Protein AF-A0A1A8EEG5-F1 (afdb_monomer_lite)

pLDDT: mean 91.5, std 10.97, range [30.38, 98.69]

Organism: Nothobranchius kadleci (NCBI:txid1051664)

Foldseek 3Di:
DDPDPPPPPPAALQRVLQVVQQVVCVVQDPQKGKWWAFPPDRDIDSFDPVCVVVCHDPPTGTDIDIDGRAQFDDDPPDGHTPGGDDAAFPLVLCVVVQLVVQSVLCVQQVVVVVSNDAFAKEAQREHPLQLVPPDPVLSVVCVVCSPPNSNLLRQQRMARHADFLSNQDAQDWGQGSHPRFTWGWHADSRRWIDTQNFTFPHTFNHHPRYGYTYTHHRDDGDDDFQLRVLVPDPQNVVVNVVCVVVVNSVVSRDDDDDDDPRDGPVD

Secondary structure (DSSP, 8-state):
------------HHHHHHHHHHHHTTTS-TTEEEEEEETTS--EE---HHHHHHTEETTEEEEEEEEEPTTEE--TT-SS--EEPPP--HHHHHHHTT-HHHHHHHHHTT-HHHHHSSS-EEEEEEPHHHHHSS-HHHHHHHHHTIIIIIHHHHHHTEESS---TTT--TTEEEE-SSTT-EEEEEE-TTS-EEETTEEEEEEEEEETTEEEEEESS--------HHHHHHH-GGGHHHHHHHHHTT-HHHHHSSS--------TT-

Radius of gyration: 20.85 Å; chains: 1; bounding box: 70×46×60 Å

Sequence (267 aa):
FVLSALDYADSSAYDKIVSHSRIRARKEGPNVCALQQVMGTKKKYFSTCRNWYHGSICGKKATVLYECCPGYMKLDGMLGCPAVAPIDHVYGSLGLVSATSTQNYADISKLKSEIEGPGSFTFFAPSNDAWDKLDSEVRAALVSNVNIELFNAMHYHMVNKRLLTKDLKNGLKVTSMYNDLGLHINHYSNGVVTVNCARIIYGNQVATNGVVHVIDRVITSVGNTIKDVIEVNEDLSTLSDMALSAELLDKLGQQGHFTLFAPTNDA

InterPro domains:
  IPR000782 FAS1 domain [PF02469] (100-220)
  IPR000782 FAS1 domain [PF02469] (235-267)
  IPR000782 FAS1 domain [PS50213] (89-219)
  IPR000782 FAS1 domain [PS50213] (223-267)
  IPR000782 FAS1 domain [SM00554] (122-222)
  IPR011489 EMI domain [PS51041] (29-83)
  IPR036378 FAS1 domain superfamily [G3DSA:2.30.180.10] (96-220)
  IPR036378 FAS1 domain superfamily [G3DSA:2.30.180.10] (221-267)
  IPR036378 FAS1 domain superfamily [SSF82153] (59-219)
  IPR036378 FAS1 domain superfamily [SSF82153] (225-267)
  IPR050904 Cell adhesion and biosynthesis-related protein [PTHR10900] (34-267)

Structure (mmCIF, N/CA/C/O backbone):
data_AF-A0A1A8EEG5-F1
#
_entry.id   AF-A0A1A8EEG5-F1
#
loop_
_atom_site.group_PDB
_atom_site.id
_atom_site.type_symbol
_atom_site.label_atom_id
_atom_site.label_alt_id
_atom_site.label_comp_id
_atom_site.label_asym_id
_atom_site.label_entity_id
_atom_site.label_seq_id
_atom_site.pdbx_PDB_ins_code
_atom_site.Cartn_x
_atom_site.Cartn_y
_atom_site.Cartn_z
_atom_site.occupancy
_atom_site.B_iso_or_equiv
_atom_site.auth_seq_id
_atom_site.auth_comp_id
_atom_site.auth_asym_id
_atom_site.auth_atom_id
_atom_site.pdbx_PDB_model_num
ATOM 1 N N . PHE A 1 1 ? 48.306 4.183 4.548 1.00 35.66 1 PHE A N 1
ATOM 2 C CA . PHE A 1 1 ? 47.143 3.456 4.007 1.00 35.66 1 PHE A CA 1
ATOM 3 C C . PHE A 1 1 ? 45.991 3.616 4.980 1.00 35.66 1 PHE A C 1
ATOM 5 O O . PHE A 1 1 ? 45.980 2.975 6.020 1.00 35.66 1 PHE A O 1
ATOM 12 N N . VAL A 1 2 ? 45.094 4.560 4.696 1.00 30.38 2 VAL A N 1
ATOM 13 C CA . VAL A 1 2 ? 43.874 4.775 5.479 1.00 30.38 2 VAL A CA 1
ATOM 14 C C . VAL A 1 2 ? 42.879 3.716 5.019 1.00 30.38 2 VAL A C 1
ATOM 16 O O . VAL A 1 2 ? 42.432 3.744 3.876 1.00 30.38 2 VAL A O 1
ATOM 19 N N . LEU A 1 3 ? 42.611 2.735 5.879 1.00 35.19 3 LEU A N 1
ATOM 20 C CA . LEU A 1 3 ? 41.516 1.788 5.701 1.00 35.19 3 LEU A CA 1
ATOM 21 C C . LEU A 1 3 ? 40.215 2.581 5.812 1.00 35.19 3 LEU A C 1
ATOM 23 O O . LEU A 1 3 ? 39.836 3.033 6.889 1.00 35.19 3 LEU A O 1
ATOM 27 N N . SER A 1 4 ? 39.571 2.784 4.669 1.00 37.50 4 SER A N 1
ATOM 28 C CA . SER A 1 4 ? 38.207 3.278 4.560 1.00 37.50 4 SER A CA 1
ATOM 29 C C . SER A 1 4 ? 37.289 2.386 5.393 1.00 37.50 4 SER A C 1
ATOM 31 O O . SER A 1 4 ? 37.060 1.225 5.043 1.00 37.50 4 SER A O 1
ATOM 33 N N . ALA A 1 5 ? 36.769 2.931 6.491 1.00 38.28 5 ALA A N 1
ATOM 34 C CA . ALA A 1 5 ? 35.561 2.425 7.111 1.00 38.28 5 ALA A CA 1
ATOM 35 C C . ALA A 1 5 ? 34.460 2.504 6.046 1.00 38.28 5 ALA A C 1
ATOM 37 O O . ALA A 1 5 ? 33.999 3.584 5.690 1.00 38.28 5 ALA A O 1
ATOM 38 N N . LEU A 1 6 ? 34.111 1.359 5.462 1.00 39.62 6 LEU A N 1
ATOM 39 C CA . LEU A 1 6 ? 32.842 1.216 4.770 1.00 39.62 6 LEU A CA 1
ATOM 40 C C . LEU A 1 6 ? 31.774 1.464 5.832 1.00 39.62 6 LEU A C 1
ATOM 42 O O . LEU A 1 6 ? 31.573 0.617 6.704 1.00 39.62 6 LEU A O 1
ATOM 46 N N . ASP A 1 7 ? 31.143 2.635 5.778 1.00 34.56 7 ASP A N 1
ATOM 47 C CA . ASP A 1 7 ? 29.880 2.890 6.453 1.00 34.56 7 ASP A CA 1
ATOM 48 C C . ASP A 1 7 ? 28.949 1.721 6.120 1.00 34.56 7 ASP A C 1
ATOM 50 O O . ASP A 1 7 ? 28.455 1.583 4.997 1.00 34.56 7 ASP A O 1
ATOM 54 N N . TYR A 1 8 ? 28.737 0.830 7.088 1.00 41.25 8 TYR A N 1
ATOM 55 C CA . TYR A 1 8 ? 27.633 -0.111 7.029 1.00 41.25 8 TYR A CA 1
ATOM 56 C C . TYR A 1 8 ? 26.368 0.739 7.117 1.00 41.25 8 TYR A C 1
ATOM 58 O O . TYR A 1 8 ? 25.893 1.054 8.206 1.00 41.25 8 TYR A O 1
ATOM 66 N N . ALA A 1 9 ? 25.840 1.155 5.966 1.00 53.44 9 ALA A N 1
ATOM 67 C CA . ALA A 1 9 ? 24.505 1.719 5.893 1.00 53.44 9 ALA A CA 1
ATOM 68 C C . ALA A 1 9 ? 23.552 0.733 6.590 1.00 53.44 9 ALA A C 1
ATOM 70 O O . ALA A 1 9 ? 23.480 -0.437 6.201 1.00 53.44 9 ALA A O 1
ATOM 71 N N . ASP A 1 10 ? 22.886 1.182 7.659 1.00 60.50 10 ASP A N 1
ATOM 72 C CA . ASP A 1 10 ? 21.970 0.361 8.457 1.00 60.50 10 ASP A CA 1
ATOM 73 C C . ASP A 1 10 ? 20.889 -0.231 7.536 1.00 60.50 10 ASP A C 1
ATOM 75 O O . ASP A 1 10 ? 20.007 0.475 7.039 1.00 60.50 10 ASP A O 1
ATOM 79 N N . SER A 1 11 ? 21.013 -1.528 7.236 1.00 76.81 11 SER A N 1
ATOM 80 C CA . SER A 1 11 ? 20.135 -2.238 6.305 1.00 76.81 11 SER A CA 1
ATOM 81 C C . SER A 1 11 ? 18.950 -2.833 7.053 1.00 76.81 11 SER A C 1
ATOM 83 O O . SER A 1 11 ? 19.101 -3.531 8.063 1.00 76.81 11 SER A O 1
ATOM 85 N N . SER A 1 12 ? 17.747 -2.582 6.541 1.00 87.00 12 SER A N 1
ATOM 86 C CA . SER A 1 12 ? 16.518 -3.071 7.155 1.00 87.00 12 SER A CA 1
ATOM 87 C C . SER A 1 12 ? 16.348 -4.583 6.994 1.00 87.00 12 SER A C 1
ATOM 89 O O . SER A 1 12 ? 17.020 -5.221 6.177 1.00 87.00 12 SER A O 1
ATOM 91 N N . ALA A 1 13 ? 15.431 -5.188 7.761 1.00 88.31 13 ALA A N 1
ATOM 92 C CA . ALA A 1 13 ? 15.114 -6.606 7.582 1.00 88.31 13 ALA A CA 1
ATOM 93 C C . ALA A 1 13 ? 14.596 -6.879 6.158 1.00 88.31 13 ALA A C 1
ATOM 95 O O . ALA A 1 13 ? 14.982 -7.877 5.552 1.00 88.31 13 ALA A O 1
ATOM 96 N N . TYR A 1 14 ? 13.812 -5.956 5.594 1.00 88.50 14 TYR A N 1
ATOM 97 C CA . TYR A 1 14 ? 13.411 -5.984 4.188 1.00 88.50 14 TYR A CA 1
ATOM 98 C C . TYR A 1 14 ? 14.622 -6.013 3.235 1.00 88.50 14 TYR A C 1
ATOM 100 O O . TYR A 1 14 ? 14.725 -6.917 2.405 1.00 88.50 14 TYR A O 1
ATOM 108 N N . ASP A 1 15 ? 15.584 -5.096 3.395 1.00 88.75 15 ASP A N 1
ATOM 109 C CA . ASP A 1 15 ? 16.741 -4.981 2.488 1.00 88.75 15 ASP A CA 1
ATOM 110 C C . ASP A 1 15 ? 17.612 -6.244 2.505 1.00 88.75 15 ASP A C 1
ATOM 112 O O . ASP A 1 15 ? 18.066 -6.724 1.463 1.00 88.75 15 ASP A O 1
ATOM 116 N N . LYS A 1 16 ? 17.789 -6.844 3.689 1.00 90.06 16 LYS A N 1
ATOM 117 C CA . LYS A 1 16 ? 18.515 -8.112 3.851 1.00 90.06 16 LYS A CA 1
ATOM 118 C C . LYS A 1 16 ? 17.843 -9.249 3.082 1.00 90.06 16 LYS A C 1
ATOM 120 O O . LYS A 1 16 ? 18.523 -10.049 2.437 1.00 90.06 16 LYS A O 1
ATOM 125 N N . ILE A 1 17 ? 16.513 -9.320 3.105 1.00 90.56 17 ILE A N 1
ATOM 126 C CA . ILE A 1 17 ? 15.776 -10.377 2.404 1.00 90.56 17 ILE A CA 1
ATOM 127 C C . ILE A 1 17 ? 15.787 -10.161 0.893 1.00 90.56 17 ILE A C 1
ATOM 129 O O . ILE A 1 17 ? 15.972 -11.134 0.159 1.00 90.56 17 ILE A O 1
ATOM 133 N N . VAL A 1 18 ? 15.656 -8.923 0.415 1.00 90.06 18 VAL A N 1
ATOM 134 C CA . VAL A 1 18 ? 15.790 -8.617 -1.020 1.00 90.06 18 VAL A CA 1
ATOM 135 C C . VAL A 1 18 ? 17.203 -8.955 -1.511 1.00 90.06 18 VAL A C 1
ATOM 137 O O . VAL A 1 18 ? 17.356 -9.590 -2.554 1.00 90.06 18 VAL A O 1
ATOM 140 N N . SER A 1 19 ? 18.240 -8.646 -0.727 1.00 90.19 19 SER A N 1
ATOM 141 C CA . SER A 1 19 ? 19.622 -9.042 -1.036 1.00 90.19 19 SER A CA 1
ATOM 142 C C . SER A 1 19 ? 19.774 -10.566 -1.157 1.00 90.19 19 SER A C 1
ATOM 144 O O . SER A 1 19 ? 20.294 -11.076 -2.152 1.00 90.19 19 SER A O 1
ATOM 146 N N . HIS A 1 20 ? 19.228 -11.330 -0.206 1.00 91.25 20 HIS A N 1
ATOM 147 C CA . HIS A 1 20 ? 19.232 -12.795 -0.280 1.00 91.25 20 HIS A CA 1
ATOM 148 C C . HIS A 1 20 ? 18.425 -13.334 -1.471 1.00 91.25 20 HIS A C 1
ATOM 150 O O . HIS A 1 20 ? 18.829 -14.312 -2.101 1.00 91.25 20 HIS A O 1
ATOM 156 N N . SER A 1 21 ? 17.297 -12.702 -1.800 1.00 92.00 21 SER A N 1
ATOM 157 C CA . SER A 1 21 ? 16.481 -13.029 -2.972 1.00 92.00 21 SER A CA 1
ATOM 158 C C . SER A 1 21 ? 17.275 -12.867 -4.275 1.00 92.00 21 SER A C 1
ATOM 160 O O . SER A 1 21 ? 17.249 -13.764 -5.121 1.00 92.00 21 SER A O 1
ATOM 162 N N . ARG A 1 22 ? 18.069 -11.797 -4.398 1.00 92.31 22 ARG A N 1
ATOM 163 C CA . ARG A 1 22 ? 18.974 -11.575 -5.534 1.00 92.31 22 ARG A CA 1
ATOM 164 C C . ARG A 1 22 ? 20.061 -12.645 -5.643 1.00 92.31 22 ARG A C 1
ATOM 166 O O . ARG A 1 22 ? 20.333 -13.143 -6.732 1.00 92.31 22 ARG A O 1
ATOM 173 N N . ILE A 1 23 ? 20.651 -13.062 -4.519 1.00 92.00 23 ILE A N 1
ATOM 174 C CA . ILE A 1 23 ? 21.654 -14.145 -4.501 1.00 92.00 23 ILE A CA 1
ATOM 175 C C . ILE A 1 23 ? 21.059 -15.455 -5.040 1.00 92.00 23 ILE A C 1
ATOM 177 O O . ILE A 1 23 ? 21.719 -16.169 -5.798 1.00 92.00 23 ILE A O 1
ATOM 181 N N . ARG A 1 24 ? 19.804 -15.769 -4.692 1.00 92.81 24 ARG A N 1
ATOM 182 C CA . ARG A 1 24 ? 19.112 -16.981 -5.171 1.00 92.81 24 ARG A CA 1
ATOM 183 C C . ARG A 1 24 ? 18.829 -16.945 -6.671 1.00 92.81 24 ARG A C 1
ATOM 185 O O . ARG A 1 24 ? 18.911 -17.983 -7.320 1.00 92.81 24 ARG A O 1
ATOM 192 N N . ALA A 1 25 ? 18.536 -15.768 -7.213 1.00 94.19 25 ALA A N 1
ATOM 193 C CA . ALA A 1 25 ? 18.257 -15.563 -8.631 1.00 94.19 25 ALA A CA 1
ATOM 194 C C . ALA A 1 25 ? 19.506 -15.277 -9.484 1.00 94.19 25 ALA A C 1
ATOM 196 O O . ALA A 1 25 ? 19.376 -15.013 -10.673 1.00 94.19 25 ALA A O 1
ATOM 197 N N . ARG A 1 26 ? 20.725 -15.382 -8.931 1.00 92.88 26 ARG A N 1
ATOM 198 C CA . ARG A 1 26 ? 21.977 -15.041 -9.641 1.00 92.88 26 ARG A CA 1
ATOM 199 C C . ARG A 1 26 ? 22.168 -15.729 -11.000 1.00 92.88 26 ARG A C 1
ATOM 201 O O . ARG A 1 26 ? 22.910 -15.220 -11.830 1.00 92.88 26 ARG A O 1
ATOM 208 N N . LYS A 1 27 ? 21.552 -16.900 -11.200 1.00 93.88 27 LYS A N 1
ATOM 209 C CA . LYS A 1 27 ? 21.626 -17.670 -12.453 1.00 93.88 27 LYS A CA 1
ATOM 210 C C . LYS A 1 27 ? 20.694 -17.133 -13.544 1.00 93.88 27 LYS A C 1
ATOM 212 O O . LYS A 1 27 ? 20.975 -17.345 -14.713 1.00 93.88 27 LYS A O 1
ATOM 217 N N . GLU A 1 28 ? 19.639 -16.419 -13.161 1.00 94.81 28 GLU A N 1
ATOM 218 C CA . GLU A 1 28 ? 18.635 -15.859 -14.076 1.00 94.81 28 GLU A CA 1
ATOM 219 C C . GLU A 1 28 ? 19.086 -14.532 -14.708 1.00 94.81 28 GLU A C 1
ATOM 221 O O . GLU A 1 28 ? 18.435 -14.012 -15.612 1.00 94.81 28 GLU A O 1
ATOM 226 N N . GLY A 1 29 ? 20.202 -13.971 -14.230 1.00 93.50 29 GLY A N 1
ATOM 227 C CA . GLY A 1 29 ? 20.822 -12.764 -14.765 1.00 93.50 29 GLY A CA 1
ATOM 228 C C . GLY A 1 29 ? 21.048 -11.663 -13.720 1.00 93.50 29 GLY A C 1
ATOM 229 O O . GLY A 1 29 ? 20.753 -11.831 -12.531 1.00 93.50 29 GLY A O 1
ATOM 230 N N . PRO A 1 30 ? 21.608 -10.516 -14.142 1.00 93.94 30 PRO A N 1
ATOM 231 C CA . PRO A 1 30 ? 21.860 -9.382 -13.261 1.00 93.94 30 PRO A CA 1
ATOM 232 C C . PRO A 1 30 ? 20.553 -8.790 -12.720 1.00 93.94 30 PRO A C 1
ATOM 234 O O . PRO A 1 30 ? 19.562 -8.694 -13.436 1.00 93.94 30 PRO A O 1
ATOM 237 N N . ASN A 1 31 ? 20.574 -8.373 -11.451 1.00 93.81 31 ASN A N 1
ATOM 238 C CA . ASN A 1 31 ? 19.472 -7.697 -10.748 1.00 93.81 31 ASN A CA 1
ATOM 239 C C . ASN A 1 31 ? 18.100 -8.403 -10.819 1.00 93.81 31 ASN A C 1
ATOM 241 O O . ASN A 1 31 ? 17.059 -7.757 -10.694 1.00 93.81 31 ASN A O 1
ATOM 245 N N . VAL A 1 32 ? 18.089 -9.725 -10.990 1.00 95.06 32 VAL A N 1
ATOM 246 C CA . VAL A 1 32 ? 16.885 -10.548 -10.843 1.00 95.06 32 VAL A CA 1
ATOM 247 C C . VAL A 1 32 ? 16.726 -10.928 -9.376 1.00 95.06 32 VAL A C 1
ATOM 249 O O . VAL A 1 32 ? 17.710 -11.191 -8.685 1.00 95.06 32 VAL A O 1
ATOM 252 N N . CYS A 1 33 ? 15.488 -10.959 -8.903 1.00 94.19 33 CYS A N 1
ATOM 253 C CA . CYS A 1 33 ? 15.102 -11.378 -7.571 1.00 94.19 33 CYS A CA 1
ATOM 254 C C . CYS A 1 33 ? 14.201 -12.612 -7.652 1.00 94.19 33 CYS A C 1
ATOM 256 O O . CYS A 1 33 ? 13.337 -12.732 -8.519 1.00 94.19 33 CYS A O 1
ATOM 258 N N . ALA A 1 34 ? 14.406 -13.531 -6.715 1.00 93.81 34 ALA A N 1
ATOM 259 C CA . ALA A 1 34 ? 13.588 -14.716 -6.547 1.00 93.81 34 ALA A CA 1
ATOM 260 C C . ALA A 1 34 ? 12.449 -14.463 -5.547 1.00 93.81 34 ALA A C 1
ATOM 262 O O . ALA A 1 34 ? 12.695 -14.169 -4.370 1.00 93.81 34 ALA A O 1
ATOM 263 N N . LEU A 1 35 ? 11.208 -14.625 -5.993 1.00 92.12 35 LEU A N 1
ATOM 264 C CA . LEU A 1 35 ? 10.006 -14.513 -5.173 1.00 92.12 35 LEU A CA 1
ATOM 265 C C . LEU A 1 35 ? 9.343 -15.881 -5.023 1.00 92.12 35 LEU A C 1
ATOM 267 O O . LEU A 1 35 ? 9.437 -16.729 -5.903 1.00 92.12 35 LEU A O 1
ATOM 271 N N . GLN A 1 36 ? 8.647 -16.097 -3.911 1.00 92.06 36 GLN A N 1
ATOM 272 C CA . GLN A 1 36 ? 7.761 -17.246 -3.742 1.00 92.06 36 GLN A CA 1
ATOM 273 C C . GLN A 1 36 ? 6.306 -16.804 -3.886 1.00 92.06 36 GLN A C 1
ATOM 275 O O . GLN A 1 36 ? 5.857 -15.910 -3.166 1.00 92.06 36 GLN A O 1
ATOM 280 N N . GLN A 1 37 ? 5.570 -17.441 -4.795 1.00 93.00 37 GLN A N 1
ATOM 281 C CA . GLN A 1 37 ? 4.129 -17.272 -4.951 1.00 93.00 37 GLN A CA 1
ATOM 282 C C . GLN A 1 37 ? 3.399 -18.450 -4.313 1.00 93.00 37 GLN A C 1
ATOM 284 O O . GLN A 1 37 ? 3.694 -19.607 -4.599 1.00 93.00 37 GLN A O 1
ATOM 289 N N . VAL A 1 38 ? 2.422 -18.168 -3.453 1.00 92.94 38 VAL A N 1
ATOM 290 C CA . VAL A 1 38 ? 1.624 -19.226 -2.818 1.00 92.94 38 VAL A CA 1
ATOM 291 C C . VAL A 1 38 ? 0.631 -19.798 -3.824 1.00 92.94 38 VAL A C 1
ATOM 293 O O . VAL A 1 38 ? -0.178 -19.050 -4.380 1.00 92.94 38 VAL A O 1
ATOM 296 N N . MET A 1 39 ? 0.664 -21.118 -4.026 1.00 92.31 39 MET A N 1
ATOM 297 C CA . MET A 1 39 ? -0.198 -21.816 -4.982 1.00 92.31 39 MET A CA 1
ATOM 298 C C . MET A 1 39 ? -1.680 -21.538 -4.718 1.00 92.31 39 MET A C 1
ATOM 300 O O . MET A 1 39 ? -2.141 -21.557 -3.574 1.00 92.31 39 MET A O 1
ATOM 304 N N . GLY A 1 40 ? -2.423 -21.275 -5.795 1.00 89.56 40 GLY A N 1
ATOM 305 C CA . GLY A 1 40 ? -3.836 -20.893 -5.732 1.00 89.56 40 GLY A CA 1
ATOM 306 C C . GLY A 1 40 ? -4.079 -19.439 -5.315 1.00 89.56 40 GLY A C 1
ATOM 307 O O . GLY A 1 40 ? -5.218 -19.060 -5.071 1.00 89.56 40 GLY A O 1
ATOM 308 N N . THR A 1 41 ? -3.035 -18.610 -5.211 1.00 89.69 41 THR A N 1
ATOM 309 C CA . THR A 1 41 ? -3.167 -17.184 -4.879 1.00 89.69 41 THR A CA 1
ATOM 310 C C . THR A 1 41 ? -2.244 -16.326 -5.742 1.00 89.69 41 THR A C 1
ATOM 312 O O . THR A 1 41 ? -1.248 -16.811 -6.272 1.00 89.69 41 THR A O 1
ATOM 315 N N . LYS A 1 42 ? -2.511 -15.019 -5.815 1.00 87.69 42 LYS A N 1
ATOM 316 C CA . LYS A 1 42 ? -1.589 -14.024 -6.397 1.00 87.69 42 LYS A CA 1
ATOM 317 C C . LYS A 1 42 ? -0.539 -13.504 -5.396 1.00 87.69 42 LYS A C 1
ATOM 319 O O . LYS A 1 42 ? 0.222 -12.596 -5.714 1.00 87.69 42 LYS A O 1
ATOM 324 N N . LYS A 1 43 ? -0.500 -14.030 -4.162 1.00 88.50 43 LYS A N 1
ATOM 325 C CA . LYS A 1 43 ? 0.365 -13.499 -3.097 1.00 88.50 43 LYS A CA 1
ATOM 326 C C . LYS A 1 43 ? 1.817 -13.914 -3.330 1.00 88.50 43 LYS A C 1
ATOM 328 O O . LYS A 1 43 ? 2.141 -15.100 -3.261 1.00 88.50 43 LYS A O 1
ATOM 333 N N . LYS A 1 44 ? 2.673 -12.917 -3.563 1.00 89.38 44 LYS A N 1
ATOM 334 C CA . LYS A 1 44 ? 4.123 -13.056 -3.744 1.00 89.38 44 LYS A CA 1
ATOM 335 C C . LYS A 1 44 ? 4.878 -12.555 -2.514 1.00 89.38 44 LYS A C 1
ATOM 337 O O . LYS A 1 44 ? 4.446 -11.595 -1.864 1.00 89.38 44 LYS A O 1
ATOM 342 N N . TYR A 1 45 ? 6.004 -13.199 -2.221 1.00 88.69 45 TYR A N 1
ATOM 343 C CA . TYR A 1 45 ? 6.848 -12.896 -1.070 1.00 88.69 45 TYR A CA 1
ATOM 344 C C . TYR A 1 45 ? 8.331 -12.960 -1.428 1.00 88.69 45 TYR A C 1
ATOM 346 O O . TYR A 1 45 ? 8.803 -13.956 -1.980 1.00 88.69 45 TYR A O 1
ATOM 354 N N . PHE A 1 46 ? 9.084 -11.950 -0.997 1.00 86.12 46 PHE A N 1
ATOM 355 C CA . PHE A 1 46 ? 10.506 -12.117 -0.729 1.00 86.12 46 PHE A CA 1
ATOM 356 C C . PHE A 1 46 ? 10.632 -12.955 0.547 1.00 86.12 46 PHE A C 1
ATOM 358 O O . PHE A 1 46 ? 10.280 -12.500 1.634 1.00 86.12 46 PHE A O 1
ATOM 365 N N . SER A 1 47 ? 11.035 -14.218 0.424 1.00 79.38 47 SER A N 1
ATOM 366 C CA . SER A 1 47 ? 10.997 -15.150 1.552 1.00 79.38 47 SER A CA 1
ATOM 367 C C . SER A 1 47 ? 12.335 -15.276 2.280 1.00 79.38 47 SER A C 1
ATOM 369 O O . SER A 1 47 ? 13.420 -15.221 1.691 1.00 79.38 47 SER A O 1
ATOM 371 N N . THR A 1 48 ? 12.270 -15.514 3.590 1.00 80.50 48 THR A N 1
ATOM 372 C CA . THR A 1 48 ? 13.442 -15.862 4.408 1.00 80.50 48 THR A CA 1
ATOM 373 C C . THR A 1 48 ? 14.069 -17.183 3.946 1.00 80.50 48 THR A C 1
ATOM 375 O O . THR A 1 48 ? 13.431 -17.983 3.262 1.00 80.50 48 THR A O 1
ATOM 378 N N . CYS A 1 49 ? 15.325 -17.452 4.325 1.00 76.44 49 CYS A N 1
ATOM 379 C CA . CYS A 1 49 ? 15.990 -18.714 3.965 1.00 76.44 49 CYS A CA 1
ATOM 380 C C . CYS A 1 49 ? 15.231 -19.939 4.486 1.00 76.44 49 CYS A C 1
ATOM 382 O O . CYS A 1 49 ? 15.090 -20.910 3.753 1.00 76.44 49 CYS A O 1
ATOM 384 N N . ARG A 1 50 ? 14.680 -19.871 5.705 1.00 78.94 50 ARG A N 1
ATOM 385 C CA . ARG A 1 50 ? 13.864 -20.953 6.273 1.00 78.94 50 ARG A CA 1
ATOM 386 C C . ARG A 1 50 ? 12.667 -21.270 5.367 1.00 78.94 50 ARG A C 1
ATOM 388 O O . ARG A 1 50 ? 12.534 -22.402 4.918 1.00 78.94 50 ARG A O 1
ATOM 395 N N . ASN A 1 51 ? 11.843 -20.271 5.047 1.00 77.88 51 ASN A N 1
ATOM 396 C CA . ASN A 1 51 ? 10.636 -20.475 4.234 1.00 77.88 51 ASN A CA 1
ATOM 397 C C . ASN A 1 51 ? 10.961 -20.919 2.801 1.00 77.88 51 ASN A C 1
ATOM 399 O O . ASN A 1 51 ? 10.241 -21.732 2.224 1.00 77.88 51 ASN A O 1
ATOM 403 N N . TRP A 1 52 ? 12.073 -20.428 2.249 1.00 81.25 52 TRP A N 1
ATOM 404 C CA . TRP A 1 52 ? 12.541 -20.821 0.926 1.00 81.25 52 TRP A CA 1
ATOM 405 C C . TRP A 1 52 ? 12.753 -22.335 0.813 1.00 81.25 52 TRP A C 1
ATOM 407 O O . TRP A 1 52 ? 12.183 -22.964 -0.075 1.00 81.25 52 TRP A O 1
ATOM 417 N N . TYR A 1 53 ? 13.509 -22.931 1.741 1.00 82.75 53 TYR A N 1
ATOM 418 C CA . TYR A 1 53 ? 13.816 -24.365 1.706 1.00 82.75 53 TYR A CA 1
ATOM 419 C C . TYR A 1 53 ? 12.631 -25.258 2.085 1.00 82.75 53 TYR A C 1
ATOM 421 O O . TYR A 1 53 ? 12.559 -26.391 1.622 1.00 82.75 53 TYR A O 1
ATOM 429 N N . HIS A 1 54 ? 11.672 -24.752 2.865 1.00 84.75 54 HIS A N 1
ATOM 430 C CA . HIS A 1 54 ? 10.428 -25.479 3.133 1.00 84.75 54 HIS A CA 1
ATOM 431 C C . HIS A 1 54 ? 9.516 -25.604 1.904 1.00 84.75 54 HIS A C 1
ATOM 433 O O . HIS A 1 54 ? 8.598 -26.424 1.919 1.00 84.75 54 HIS A O 1
ATOM 439 N N . GLY A 1 55 ? 9.702 -24.776 0.867 1.00 86.31 55 GLY A N 1
ATOM 440 C CA . GLY A 1 55 ? 8.885 -24.818 -0.354 1.00 86.31 55 GLY A CA 1
ATOM 441 C C . GLY A 1 55 ? 7.391 -24.545 -0.128 1.00 86.31 55 GLY A C 1
ATOM 442 O O . GLY A 1 55 ? 6.561 -24.835 -0.991 1.00 86.31 55 GLY A O 1
ATOM 443 N N . SER A 1 56 ? 7.027 -24.014 1.040 1.00 88.56 56 SER A N 1
ATOM 444 C CA . SER A 1 56 ? 5.650 -23.736 1.432 1.00 88.56 56 SER A CA 1
ATOM 445 C C . SER A 1 56 ? 5.560 -22.473 2.285 1.00 88.56 56 SER A C 1
ATOM 447 O O . SER A 1 56 ? 6.491 -22.108 3.002 1.00 88.56 56 SER A O 1
ATOM 449 N N . ILE A 1 57 ? 4.422 -21.790 2.188 1.00 86.69 57 ILE A N 1
ATOM 450 C CA . ILE A 1 57 ? 4.080 -20.605 2.975 1.00 86.69 57 ILE A CA 1
ATOM 451 C C . ILE A 1 57 ? 2.690 -20.857 3.555 1.00 86.69 57 ILE A C 1
ATOM 453 O O . ILE A 1 57 ? 1.753 -21.159 2.814 1.00 86.69 57 ILE A O 1
ATOM 457 N N . CYS A 1 58 ? 2.565 -20.764 4.882 1.00 86.31 58 CYS A N 1
ATOM 458 C CA . CYS A 1 58 ? 1.316 -21.042 5.604 1.00 86.31 58 CYS A CA 1
ATOM 459 C C . CYS A 1 58 ? 0.716 -22.423 5.258 1.00 86.31 58 CYS A C 1
ATOM 461 O O . CYS A 1 58 ? -0.478 -22.540 5.002 1.00 86.31 58 CYS A O 1
ATOM 463 N N . GLY A 1 59 ? 1.559 -23.461 5.168 1.00 86.88 59 GLY A N 1
ATOM 464 C CA . GLY A 1 59 ? 1.137 -24.836 4.859 1.00 86.88 59 GLY A CA 1
ATOM 465 C C . GLY A 1 59 ? 0.752 -25.096 3.396 1.00 86.88 59 GLY A C 1
ATOM 466 O O . GLY A 1 59 ? 0.537 -26.245 3.019 1.00 86.88 59 GLY A O 1
ATOM 467 N N . LYS A 1 60 ? 0.709 -24.067 2.540 1.00 91.69 60 LYS A N 1
ATOM 468 C CA . LYS A 1 60 ? 0.452 -24.213 1.100 1.00 91.69 60 LYS A CA 1
ATOM 469 C C . LYS A 1 60 ? 1.760 -24.228 0.320 1.00 91.69 60 LYS A C 1
ATOM 471 O O . LYS A 1 60 ? 2.663 -23.443 0.611 1.00 91.69 60 LYS A O 1
ATOM 476 N N . LYS A 1 61 ? 1.861 -25.097 -0.692 1.00 93.31 61 LYS A N 1
ATOM 477 C CA . LYS A 1 61 ? 3.016 -25.130 -1.606 1.00 93.31 61 LYS A CA 1
ATOM 478 C C . LYS A 1 61 ? 3.225 -23.756 -2.244 1.00 93.31 61 LYS A C 1
ATOM 480 O O . LYS A 1 61 ? 2.255 -23.077 -2.580 1.00 93.31 61 LYS A O 1
ATOM 485 N N . ALA A 1 62 ? 4.480 -23.362 -2.418 1.00 93.50 62 ALA A N 1
ATOM 486 C CA . ALA A 1 62 ? 4.843 -22.116 -3.075 1.00 93.50 62 ALA A CA 1
ATOM 487 C C . ALA A 1 62 ? 5.732 -22.389 -4.291 1.00 93.50 62 ALA A C 1
ATOM 489 O O . ALA A 1 62 ? 6.674 -23.176 -4.213 1.00 93.50 62 ALA A O 1
ATOM 490 N N . THR A 1 63 ? 5.435 -21.734 -5.408 1.00 93.75 63 THR A N 1
ATOM 491 C CA . THR A 1 63 ? 6.261 -21.762 -6.617 1.00 93.75 63 THR A CA 1
ATOM 492 C C . THR A 1 63 ? 7.258 -20.619 -6.598 1.00 93.75 63 THR A C 1
ATOM 494 O O . THR A 1 63 ? 7.001 -19.555 -6.034 1.00 93.75 63 THR A O 1
ATOM 497 N N . VAL A 1 64 ? 8.420 -20.845 -7.202 1.00 93.00 64 VAL A N 1
ATOM 498 C CA . VAL A 1 64 ? 9.434 -19.807 -7.372 1.00 93.00 64 VAL A CA 1
ATOM 499 C C . VAL A 1 64 ? 9.133 -19.018 -8.641 1.00 93.00 64 VAL A C 1
ATOM 501 O O . VAL A 1 64 ? 8.904 -19.602 -9.696 1.00 93.00 64 VAL A O 1
ATOM 504 N N . LEU A 1 65 ? 9.162 -17.695 -8.525 1.00 93.44 65 LEU A N 1
ATOM 505 C CA . LEU A 1 65 ? 9.104 -16.744 -9.624 1.00 93.44 65 LEU A CA 1
ATOM 506 C C . LEU A 1 65 ? 10.380 -15.908 -9.660 1.00 93.44 65 LEU A C 1
ATOM 508 O O . LEU A 1 65 ? 10.989 -15.643 -8.621 1.00 93.44 65 LEU A O 1
ATOM 512 N N . TYR A 1 66 ? 10.730 -15.439 -10.852 1.00 93.62 66 TYR A N 1
ATOM 513 C CA . TYR A 1 66 ? 11.876 -14.571 -11.076 1.00 93.62 66 TYR A CA 1
ATOM 514 C C . TYR A 1 66 ? 11.425 -13.278 -11.738 1.00 93.62 66 TYR A C 1
ATOM 516 O O . TYR A 1 66 ? 10.879 -13.278 -12.842 1.00 93.62 66 TYR A O 1
ATOM 524 N N . GLU A 1 67 ? 11.649 -12.170 -11.045 1.00 92.75 67 GLU A N 1
ATOM 525 C CA . GLU A 1 67 ? 11.261 -10.831 -11.483 1.00 92.75 67 GLU A CA 1
ATOM 526 C C . GLU A 1 67 ? 12.426 -9.871 -11.250 1.00 92.75 67 GLU A C 1
ATOM 528 O O . GLU A 1 67 ? 13.378 -10.198 -10.538 1.00 92.75 67 GLU A O 1
ATOM 533 N N . CYS A 1 68 ? 12.387 -8.687 -11.856 1.00 92.25 68 CYS A N 1
ATOM 534 C CA . CYS A 1 68 ? 13.399 -7.682 -11.558 1.00 92.25 68 CYS A CA 1
ATOM 535 C C . CYS A 1 68 ? 13.332 -7.282 -10.087 1.00 92.25 68 CYS A C 1
ATOM 537 O O . CYS A 1 68 ? 12.251 -7.104 -9.523 1.00 92.25 68 CYS A O 1
ATOM 539 N N . CYS A 1 69 ? 14.498 -7.153 -9.459 1.00 91.19 69 CYS A N 1
ATOM 540 C CA . CYS A 1 69 ? 14.573 -6.565 -8.133 1.00 91.19 69 CYS A CA 1
ATOM 541 C C . CYS A 1 69 ? 14.050 -5.118 -8.167 1.00 91.19 69 CYS A C 1
ATOM 543 O O . CYS A 1 69 ? 14.170 -4.459 -9.205 1.00 91.19 69 CYS A O 1
ATOM 545 N N . PRO A 1 70 ? 13.531 -4.595 -7.040 1.00 88.00 70 PRO A N 1
ATOM 546 C CA . PRO A 1 70 ? 13.073 -3.216 -6.975 1.00 88.00 70 PRO A CA 1
ATOM 547 C C . PRO A 1 70 ? 14.125 -2.219 -7.480 1.00 88.00 70 PRO A C 1
ATOM 549 O O . PRO A 1 70 ? 15.285 -2.282 -7.068 1.00 88.00 70 PRO A O 1
ATOM 552 N N . GLY A 1 71 ? 13.719 -1.330 -8.389 1.00 86.06 71 GLY A N 1
ATOM 553 C CA . GLY A 1 71 ? 14.582 -0.326 -9.021 1.00 86.06 71 GLY A CA 1
ATOM 554 C C . GLY A 1 71 ? 15.304 -0.779 -10.297 1.00 86.06 71 GLY A C 1
ATOM 555 O O . GLY A 1 71 ? 16.091 -0.006 -10.837 1.00 86.06 71 GLY A O 1
ATOM 556 N N . TYR A 1 72 ? 15.047 -1.987 -10.805 1.00 90.81 72 TYR A N 1
ATOM 557 C CA . TYR A 1 72 ? 15.639 -2.495 -12.049 1.00 90.81 72 TYR A CA 1
ATOM 558 C C . TYR A 1 72 ? 14.573 -2.916 -13.060 1.00 90.81 72 TYR A C 1
ATOM 560 O O . TYR A 1 72 ? 13.454 -3.268 -12.692 1.00 90.81 72 TYR A O 1
ATOM 568 N N . MET A 1 73 ? 14.937 -2.921 -14.340 1.00 90.06 73 MET A N 1
ATOM 569 C CA . MET A 1 73 ? 14.053 -3.299 -15.440 1.00 90.06 73 MET A CA 1
ATOM 570 C C . MET A 1 73 ? 14.755 -4.194 -16.465 1.00 90.06 73 MET A C 1
ATOM 572 O O . MET A 1 73 ? 15.986 -4.243 -16.554 1.00 90.06 73 MET A O 1
ATOM 576 N N . LYS A 1 74 ? 13.947 -4.918 -17.242 1.00 92.62 74 LYS A N 1
ATOM 577 C CA . LYS A 1 74 ? 14.421 -5.716 -18.377 1.00 92.62 74 LYS A CA 1
ATOM 578 C C . LYS A 1 74 ? 14.736 -4.805 -19.564 1.00 92.62 74 LYS A C 1
ATOM 580 O O . LYS A 1 74 ? 14.106 -3.763 -19.724 1.00 92.62 74 LYS A O 1
ATOM 585 N N . LEU A 1 75 ? 15.683 -5.233 -20.392 1.00 92.81 75 LEU A N 1
ATOM 586 C CA . LEU A 1 75 ? 15.919 -4.679 -21.723 1.00 92.81 75 LEU A CA 1
ATOM 587 C C . LEU A 1 75 ? 15.694 -5.784 -22.751 1.00 92.81 75 LEU A C 1
ATOM 589 O O . LEU A 1 75 ? 16.083 -6.932 -22.515 1.00 92.81 75 LEU A O 1
ATOM 593 N N . ASP A 1 76 ? 15.078 -5.435 -23.876 1.00 91.88 76 ASP A N 1
ATOM 594 C CA . ASP A 1 76 ? 14.772 -6.398 -24.929 1.00 91.88 76 ASP A CA 1
ATOM 595 C C . ASP A 1 76 ? 16.048 -7.070 -25.449 1.00 91.88 76 ASP A C 1
ATOM 597 O O . ASP A 1 76 ? 17.072 -6.431 -25.692 1.00 91.88 76 ASP A O 1
ATOM 601 N N . GLY A 1 77 ? 15.995 -8.397 -25.576 1.00 92.12 77 GLY A N 1
ATOM 602 C CA . GLY A 1 77 ? 17.129 -9.214 -26.012 1.00 92.12 77 GLY A CA 1
ATOM 603 C C . GLY A 1 77 ? 18.239 -9.417 -24.971 1.00 92.12 77 GLY A C 1
ATOM 604 O O . GLY A 1 77 ? 19.208 -10.110 -25.273 1.00 92.12 77 GLY A O 1
ATOM 605 N N . MET A 1 78 ? 18.120 -8.873 -23.753 1.00 94.19 78 MET A N 1
ATOM 606 C CA . MET A 1 78 ? 19.111 -9.057 -22.686 1.00 94.19 78 MET A CA 1
ATOM 607 C C . MET A 1 78 ? 18.627 -10.004 -21.582 1.00 94.19 78 MET A C 1
ATOM 609 O O . MET A 1 78 ? 17.451 -10.041 -21.224 1.00 94.19 78 MET A O 1
ATOM 613 N N . LEU A 1 79 ? 19.564 -10.761 -21.002 1.00 94.00 79 LEU A N 1
ATOM 614 C CA . LEU A 1 79 ? 19.290 -11.656 -19.877 1.00 94.00 79 LEU A CA 1
ATOM 615 C C . LEU A 1 79 ? 19.134 -10.866 -18.566 1.00 94.00 79 LEU A C 1
ATOM 617 O O . LEU A 1 79 ? 19.934 -9.980 -18.261 1.00 94.00 79 LEU A O 1
ATOM 621 N N . GLY A 1 80 ? 18.147 -11.245 -17.752 1.00 93.69 80 GLY A N 1
ATOM 622 C CA . GLY A 1 80 ? 17.887 -10.645 -16.444 1.00 93.69 80 GLY A CA 1
ATOM 623 C C . GLY A 1 80 ? 17.341 -9.217 -16.520 1.00 93.69 80 GLY A C 1
ATOM 624 O O . GLY A 1 80 ? 16.483 -8.914 -17.346 1.00 93.69 80 GLY A O 1
ATOM 625 N N . CYS A 1 81 ? 17.811 -8.352 -15.619 1.00 95.38 81 CYS A N 1
ATOM 626 C CA . CYS A 1 81 ? 17.374 -6.962 -15.476 1.00 95.38 81 CYS A CA 1
ATOM 627 C C . CYS A 1 81 ? 18.591 -6.021 -15.455 1.00 95.38 81 CYS A C 1
ATOM 629 O O . CYS A 1 81 ? 18.983 -5.516 -14.399 1.00 95.38 81 CYS A O 1
ATOM 631 N N . PRO A 1 82 ? 19.270 -5.834 -16.598 1.00 94.38 82 PRO A N 1
ATOM 632 C CA . PRO A 1 82 ? 20.543 -5.116 -16.649 1.00 94.38 82 PRO A CA 1
ATOM 633 C C . PRO A 1 82 ? 20.397 -3.602 -16.445 1.00 94.38 82 PRO A C 1
ATOM 635 O O . PRO A 1 82 ? 21.363 -2.958 -16.040 1.00 94.38 82 PRO A O 1
ATOM 638 N N . ALA A 1 83 ? 19.215 -3.035 -16.700 1.00 91.88 83 ALA A N 1
ATOM 639 C CA . ALA A 1 83 ? 18.970 -1.603 -16.595 1.00 91.88 83 ALA A CA 1
ATOM 640 C C . ALA A 1 83 ? 18.406 -1.212 -15.227 1.00 91.88 83 ALA A C 1
ATOM 642 O O . ALA A 1 83 ? 17.609 -1.936 -14.628 1.00 91.88 83 ALA A O 1
ATOM 643 N N . VAL A 1 84 ? 18.799 -0.030 -14.758 1.00 89.81 84 VAL A N 1
ATOM 644 C CA . VAL A 1 84 ? 18.137 0.654 -13.643 1.00 89.81 84 VAL A CA 1
ATOM 645 C C . VAL A 1 84 ? 16.834 1.245 -14.176 1.00 89.81 84 VAL A C 1
ATOM 647 O O . VAL A 1 84 ? 16.823 1.818 -15.265 1.00 89.81 84 VAL A O 1
ATOM 650 N N . ALA A 1 85 ? 15.740 1.081 -13.437 1.00 86.38 85 ALA A N 1
ATOM 651 C CA . ALA A 1 85 ? 14.470 1.696 -13.794 1.00 86.38 85 ALA A CA 1
ATOM 652 C C . ALA A 1 85 ? 14.637 3.227 -13.829 1.00 86.38 85 ALA A C 1
ATOM 654 O O . ALA A 1 85 ? 15.301 3.776 -12.942 1.00 86.38 85 ALA A O 1
ATOM 655 N N . PRO A 1 86 ? 14.068 3.927 -14.827 1.00 88.19 86 PRO A N 1
ATOM 656 C CA . PRO A 1 86 ? 14.144 5.379 -14.876 1.00 88.19 86 PRO A CA 1
ATOM 657 C C . PRO A 1 86 ? 13.549 5.970 -13.597 1.00 88.19 86 PRO A C 1
ATOM 659 O O . PRO A 1 86 ? 12.585 5.443 -13.040 1.00 88.19 86 PRO A O 1
ATOM 662 N N . ILE A 1 87 ? 14.148 7.057 -13.120 1.00 89.69 87 ILE A N 1
ATOM 663 C CA . ILE A 1 87 ? 13.578 7.824 -12.018 1.00 89.69 87 ILE A CA 1
ATOM 664 C C . ILE A 1 87 ? 12.611 8.823 -12.637 1.00 89.69 87 ILE A C 1
ATOM 666 O O . ILE A 1 87 ? 12.966 9.531 -13.577 1.00 89.69 87 ILE A O 1
ATOM 670 N N . ASP A 1 88 ? 11.412 8.879 -12.084 1.00 95.44 88 ASP A N 1
ATOM 671 C CA . ASP A 1 88 ? 10.377 9.832 -12.461 1.00 95.44 88 ASP A CA 1
ATOM 672 C C . ASP A 1 88 ? 9.818 10.489 -11.192 1.00 95.44 88 ASP A C 1
ATOM 674 O O . ASP A 1 88 ? 10.170 10.085 -10.082 1.00 95.44 88 ASP A O 1
ATOM 678 N N . HIS A 1 89 ? 8.951 11.486 -11.307 1.00 97.31 89 HIS A N 1
ATOM 679 C CA . HIS A 1 89 ? 8.180 11.974 -10.165 1.00 97.31 89 HIS A CA 1
ATOM 680 C C . HIS A 1 89 ? 7.254 10.877 -9.616 1.00 97.31 89 HIS A C 1
ATOM 682 O O . HIS A 1 89 ? 7.065 9.811 -10.216 1.00 97.31 89 HIS A O 1
ATOM 688 N N . VAL A 1 90 ? 6.678 11.111 -8.436 1.00 98.00 90 VAL A N 1
ATOM 689 C CA . VAL A 1 90 ? 5.849 10.124 -7.735 1.00 98.00 90 VAL A CA 1
ATOM 690 C C . VAL A 1 90 ? 4.696 9.636 -8.617 1.00 98.00 90 VAL A C 1
ATOM 692 O O . VAL A 1 90 ? 4.481 8.428 -8.678 1.00 98.00 90 VAL A O 1
ATOM 695 N N . TYR A 1 91 ? 4.029 10.518 -9.376 1.00 98.06 91 TYR A N 1
ATOM 696 C CA . TYR A 1 91 ? 2.978 10.108 -10.323 1.00 98.06 91 TYR A CA 1
ATOM 697 C C . TYR A 1 91 ? 3.464 9.136 -11.412 1.00 98.06 91 TYR A C 1
ATOM 699 O O . TYR A 1 91 ? 2.836 8.100 -11.624 1.00 98.06 91 TYR A O 1
ATOM 707 N N . GLY A 1 92 ? 4.582 9.425 -12.089 1.00 96.75 92 GLY A N 1
ATOM 708 C CA . GLY A 1 92 ? 5.124 8.555 -13.138 1.00 96.75 92 GLY A CA 1
ATOM 709 C C . GLY A 1 92 ? 5.644 7.233 -12.572 1.00 96.75 92 GLY A C 1
ATOM 710 O O . GLY A 1 92 ? 5.427 6.160 -13.141 1.00 96.75 92 GLY A O 1
ATOM 711 N N . SER A 1 93 ? 6.204 7.284 -11.361 1.00 96.06 93 SER A N 1
ATOM 712 C CA . SER A 1 93 ? 6.659 6.105 -10.624 1.00 96.06 93 SER A CA 1
ATOM 713 C C . SER A 1 93 ? 5.535 5.115 -10.305 1.00 96.06 93 SER A C 1
ATOM 715 O O . SER A 1 93 ? 5.812 3.918 -10.244 1.00 96.06 93 SER A O 1
ATOM 717 N N . LEU A 1 94 ? 4.276 5.561 -10.165 1.00 96.94 94 LEU A N 1
ATOM 718 C CA . LEU A 1 94 ? 3.119 4.661 -10.024 1.00 96.94 94 LEU A CA 1
ATOM 719 C C . LEU A 1 94 ? 2.969 3.737 -11.242 1.00 96.94 94 LEU A C 1
ATOM 721 O O . LEU A 1 94 ? 2.703 2.544 -11.079 1.00 96.94 94 LEU A O 1
ATOM 725 N N . GLY A 1 95 ? 3.189 4.263 -12.450 1.00 94.75 95 GLY A N 1
ATOM 726 C CA . GLY A 1 95 ? 3.172 3.482 -13.688 1.00 94.75 95 GLY A CA 1
ATOM 727 C C . GLY A 1 95 ? 4.326 2.479 -13.755 1.00 94.75 95 GLY A C 1
ATOM 728 O O . GLY A 1 95 ? 4.109 1.311 -14.077 1.00 94.75 95 GLY A O 1
ATOM 729 N N . LEU A 1 96 ? 5.533 2.895 -13.351 1.00 92.56 96 LEU A N 1
ATOM 730 C CA . LEU A 1 96 ? 6.722 2.029 -13.325 1.00 92.56 96 LEU A CA 1
ATOM 731 C C . LEU A 1 96 ? 6.548 0.803 -12.418 1.00 92.56 96 LEU A C 1
ATOM 733 O O . LEU A 1 96 ? 7.043 -0.277 -12.735 1.00 92.56 96 LEU A O 1
ATOM 737 N N . VAL A 1 97 ? 5.811 0.944 -11.312 1.00 92.56 97 VAL A N 1
ATOM 738 C CA . VAL A 1 97 ? 5.514 -0.159 -10.377 1.00 92.56 97 VAL A CA 1
ATOM 739 C C . VAL A 1 97 ? 4.185 -0.861 -10.663 1.00 92.56 97 VAL A C 1
ATOM 741 O O . VAL A 1 97 ? 3.708 -1.640 -9.839 1.00 92.56 97 VAL A O 1
ATOM 744 N N . SER A 1 98 ? 3.576 -0.608 -11.828 1.00 93.75 98 SER A N 1
ATOM 745 C CA . SER A 1 98 ? 2.297 -1.199 -12.249 1.00 93.75 98 SER A CA 1
ATOM 746 C C . SER A 1 98 ? 1.112 -0.913 -11.307 1.00 93.75 98 SER A C 1
ATOM 748 O O . SER A 1 98 ? 0.134 -1.661 -11.290 1.00 93.75 98 SER A O 1
ATOM 750 N N . ALA A 1 99 ? 1.153 0.180 -10.539 1.00 96.44 99 ALA A N 1
ATOM 751 C CA . ALA A 1 99 ? 0.042 0.660 -9.712 1.00 96.44 99 ALA A CA 1
ATOM 752 C C . ALA A 1 99 ? -0.901 1.571 -10.527 1.00 96.44 99 ALA A C 1
ATOM 754 O O . ALA A 1 99 ? -1.221 2.689 -10.123 1.00 96.44 99 ALA A O 1
ATOM 755 N N . THR A 1 100 ? -1.336 1.095 -11.697 1.00 97.62 100 THR A N 1
ATOM 756 C CA . THR A 1 100 ? -2.073 1.891 -12.695 1.00 97.62 100 THR A CA 1
ATOM 757 C C . THR A 1 100 ? -3.429 2.390 -12.198 1.00 97.62 100 THR A C 1
ATOM 759 O O . THR A 1 100 ? -3.815 3.509 -12.515 1.00 97.62 100 THR A O 1
ATOM 762 N N . SER A 1 101 ? -4.140 1.620 -11.369 1.00 97.44 101 SER A N 1
ATOM 763 C CA . SER A 1 101 ? -5.411 2.072 -10.776 1.00 97.44 101 SER A CA 1
ATOM 764 C C . SER A 1 101 ? -5.191 3.279 -9.865 1.00 97.44 101 SER A C 1
ATOM 766 O O . SER A 1 101 ? -5.901 4.272 -9.966 1.00 97.44 101 SER A O 1
ATOM 768 N N . THR A 1 102 ? -4.150 3.229 -9.033 1.00 98.19 102 THR A N 1
ATOM 769 C CA . THR A 1 102 ? -3.745 4.341 -8.160 1.00 98.19 102 THR A CA 1
ATOM 770 C C . THR A 1 102 ? -3.286 5.547 -8.976 1.00 98.19 102 THR A C 1
ATOM 772 O O . THR A 1 102 ? -3.640 6.674 -8.643 1.00 98.19 102 THR A O 1
ATOM 775 N N . GLN A 1 103 ? -2.559 5.324 -10.074 1.00 98.25 103 GLN A N 1
ATOM 776 C CA . GLN A 1 103 ? -2.168 6.387 -11.002 1.00 98.25 103 GLN A CA 1
ATOM 777 C C . GLN A 1 103 ? -3.390 7.087 -11.613 1.00 98.25 103 GLN A C 1
ATOM 779 O O . GLN A 1 103 ? -3.476 8.313 -11.580 1.00 98.25 103 GLN A O 1
ATOM 784 N N . ASN A 1 104 ? -4.372 6.321 -12.091 1.00 97.69 104 ASN A N 1
ATOM 785 C CA . ASN A 1 104 ? -5.615 6.863 -12.641 1.00 97.69 104 ASN A CA 1
ATOM 786 C C . ASN A 1 104 ? -6.425 7.620 -11.578 1.00 97.69 104 ASN A C 1
ATOM 788 O O . ASN A 1 104 ? -6.935 8.704 -11.846 1.00 97.69 104 ASN A O 1
ATOM 792 N N . TYR A 1 105 ? -6.509 7.098 -10.352 1.00 97.50 105 TYR A N 1
ATOM 793 C CA . TYR A 1 105 ? -7.190 7.790 -9.258 1.00 97.50 105 TYR A CA 1
ATOM 794 C C . TYR A 1 105 ? -6.494 9.083 -8.837 1.00 97.50 105 TYR A C 1
ATOM 796 O O . TYR A 1 105 ? -7.172 10.047 -8.487 1.00 97.50 105 TYR A O 1
ATOM 804 N N . ALA A 1 106 ? -5.165 9.150 -8.919 1.00 97.31 106 ALA A N 1
ATOM 805 C CA . ALA A 1 106 ? -4.434 10.393 -8.701 1.00 97.31 106 ALA A CA 1
ATOM 806 C C . ALA A 1 106 ? -4.702 11.428 -9.813 1.00 97.31 106 ALA A C 1
ATOM 808 O O . ALA A 1 106 ? -4.767 12.623 -9.531 1.00 97.31 106 ALA A O 1
ATOM 809 N N . ASP A 1 107 ? -4.898 10.975 -11.055 1.00 95.94 107 ASP A N 1
ATOM 810 C CA . ASP A 1 107 ? -5.229 11.835 -12.200 1.00 95.94 107 ASP A CA 1
ATOM 811 C C . ASP A 1 107 ? -6.624 12.464 -12.044 1.00 95.94 107 ASP A C 1
ATOM 813 O O . ASP A 1 107 ? -6.767 13.686 -12.079 1.00 95.94 107 ASP A O 1
ATOM 817 N N . ILE A 1 108 ? -7.649 11.654 -11.755 1.00 95.31 108 ILE A N 1
ATOM 818 C CA . ILE A 1 108 ? -9.035 12.148 -11.657 1.00 95.31 108 ILE A CA 1
ATOM 819 C C . ILE A 1 108 ? -9.341 12.904 -10.354 1.00 95.31 108 ILE A C 1
ATOM 821 O O . ILE A 1 108 ? -10.314 13.653 -10.304 1.00 95.31 108 ILE A O 1
ATOM 825 N N . SER A 1 109 ? -8.538 12.724 -9.297 1.00 93.62 109 SER A N 1
ATOM 826 C CA . SER A 1 109 ? -8.722 13.413 -8.006 1.00 93.62 109 SER A CA 1
ATOM 827 C C . SER A 1 109 ? -7.976 14.747 -7.900 1.00 93.62 109 SER A C 1
ATOM 829 O O . SER A 1 109 ? -7.991 15.357 -6.839 1.00 93.62 109 SER A O 1
ATOM 831 N N . LYS A 1 110 ? -7.327 15.221 -8.977 1.00 91.94 110 LYS A N 1
ATOM 832 C CA . LYS A 1 110 ? -6.449 16.417 -9.001 1.00 91.94 110 LYS A CA 1
ATOM 833 C C . LYS A 1 110 ? -5.172 16.303 -8.161 1.00 91.94 110 LYS A C 1
ATOM 835 O O . LYS A 1 110 ? -4.422 17.270 -8.064 1.00 91.94 110 LYS A O 1
ATOM 840 N N . LEU A 1 111 ? -4.876 15.127 -7.612 1.00 96.25 111 LEU A N 1
ATOM 841 C CA . LEU A 1 111 ? -3.637 14.880 -6.878 1.00 96.25 111 LEU A CA 1
ATOM 842 C C . LEU A 1 111 ? -2.408 14.943 -7.794 1.00 96.25 111 LEU A C 1
ATOM 844 O O . LEU A 1 111 ? -1.334 15.343 -7.355 1.00 96.25 111 LEU A O 1
ATOM 848 N N . LYS A 1 112 ? -2.556 14.573 -9.073 1.00 96.88 112 LYS A N 1
ATOM 849 C CA . LYS A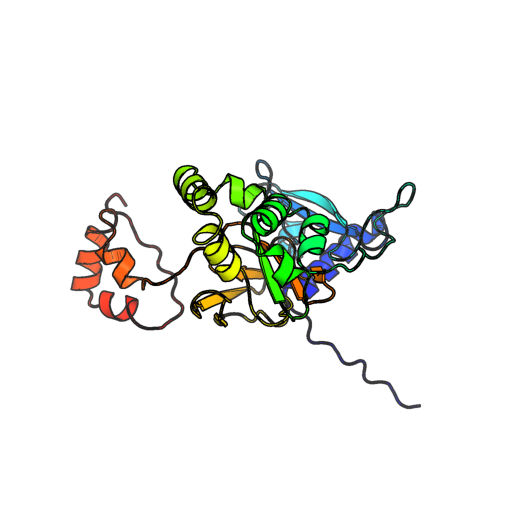 1 112 ? -1.456 14.507 -10.046 1.00 96.88 112 LYS A CA 1
ATOM 850 C C . LYS A 1 112 ? -0.536 15.726 -10.018 1.00 96.88 112 LYS A C 1
ATOM 852 O O . LYS A 1 112 ? 0.663 15.552 -9.838 1.00 96.88 112 LYS A O 1
ATOM 857 N N . SER A 1 113 ? -1.074 16.940 -10.131 1.00 96.19 113 SER A N 1
ATOM 858 C CA . SER A 1 113 ? -0.251 18.156 -10.185 1.00 96.19 113 SER A CA 1
ATOM 859 C C . SER A 1 113 ? 0.604 18.364 -8.933 1.00 96.19 113 SER A C 1
ATOM 861 O O . SER A 1 113 ? 1.698 18.912 -9.022 1.00 96.19 113 SER A O 1
ATOM 863 N N . GLU A 1 114 ? 0.131 17.915 -7.770 1.00 97.06 114 GLU A N 1
ATOM 864 C CA . GLU A 1 114 ? 0.878 17.997 -6.514 1.00 97.06 114 GLU A CA 1
ATOM 865 C C . GLU A 1 114 ? 2.042 17.000 -6.492 1.00 97.06 114 GLU A C 1
ATOM 867 O O . GLU A 1 114 ? 3.177 17.374 -6.205 1.00 97.06 114 GLU A O 1
ATOM 872 N N . ILE A 1 115 ? 1.784 15.744 -6.868 1.00 97.31 115 ILE A N 1
ATOM 873 C CA . ILE A 1 115 ? 2.792 14.671 -6.850 1.00 97.31 115 ILE A CA 1
ATOM 874 C C . ILE A 1 115 ? 3.699 14.634 -8.091 1.00 97.31 115 ILE A C 1
ATOM 876 O O . ILE A 1 115 ? 4.640 13.837 -8.139 1.00 97.31 115 ILE A O 1
ATOM 880 N N . GLU A 1 116 ? 3.448 15.484 -9.085 1.00 97.56 116 GLU A N 1
ATOM 881 C CA . GLU A 1 116 ? 4.400 15.872 -10.140 1.00 97.56 116 GLU A CA 1
ATOM 882 C C . GLU A 1 116 ? 5.251 17.081 -9.721 1.00 97.56 116 GLU A C 1
ATOM 884 O O . GLU A 1 116 ? 6.390 17.231 -10.163 1.00 97.56 116 GLU A O 1
ATOM 889 N N . GLY A 1 117 ? 4.698 17.932 -8.855 1.00 95.69 117 GLY A N 1
ATOM 890 C CA . GLY A 1 117 ? 5.296 19.179 -8.408 1.00 95.69 117 GLY A CA 1
ATOM 891 C C . GLY A 1 117 ? 6.445 19.026 -7.402 1.00 95.69 117 GLY A C 1
ATOM 892 O O . GLY A 1 117 ? 6.870 17.916 -7.049 1.00 95.69 117 GLY A O 1
ATOM 893 N N . PRO A 1 118 ? 6.985 20.164 -6.928 1.00 95.75 118 PRO A N 1
ATOM 894 C CA . PRO A 1 118 ? 8.052 20.176 -5.939 1.00 95.75 118 PRO A CA 1
ATOM 895 C C . PRO A 1 118 ? 7.556 19.636 -4.595 1.00 95.75 118 PRO A C 1
ATOM 897 O O . PRO A 1 118 ? 6.459 19.951 -4.142 1.00 95.75 118 PRO A O 1
ATOM 900 N N . GLY A 1 119 ? 8.399 18.858 -3.926 1.00 95.88 119 GLY A N 1
ATO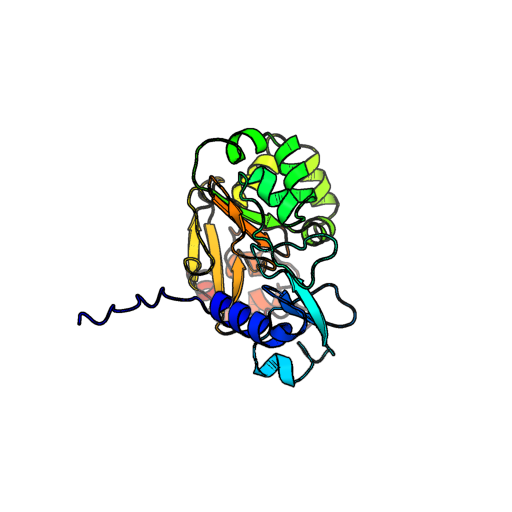M 901 C CA . GLY A 1 119 ? 8.073 18.269 -2.635 1.00 95.88 119 GLY A CA 1
ATOM 902 C C . GLY A 1 119 ? 8.918 17.039 -2.347 1.00 95.88 119 GLY A C 1
ATOM 903 O O . GLY A 1 119 ? 9.802 16.666 -3.119 1.00 95.88 119 GLY A O 1
ATOM 904 N N . SER A 1 120 ? 8.655 16.420 -1.202 1.00 97.50 120 SER A N 1
ATOM 905 C CA . SER A 1 120 ? 9.245 15.142 -0.818 1.00 97.50 120 SER A CA 1
ATOM 906 C C . SER A 1 120 ? 8.140 14.280 -0.240 1.00 97.50 120 SER A C 1
ATOM 908 O O . SER A 1 120 ? 7.691 14.526 0.874 1.00 97.50 120 SER A O 1
ATOM 910 N N . PHE A 1 121 ? 7.683 13.293 -1.003 1.00 98.38 121 PHE A N 1
ATOM 911 C CA . PHE A 1 121 ? 6.522 12.486 -0.641 1.00 98.38 121 PHE A CA 1
ATOM 912 C C . PHE A 1 121 ? 6.899 11.024 -0.393 1.00 98.38 121 PHE A C 1
ATOM 914 O O . PHE A 1 121 ? 7.820 10.480 -1.003 1.00 98.38 121 PHE A O 1
ATOM 921 N N . THR A 1 122 ? 6.149 10.356 0.474 1.00 98.69 122 THR A N 1
ATOM 922 C CA . THR A 1 122 ? 6.054 8.892 0.494 1.00 98.69 122 THR A CA 1
ATOM 923 C C . THR A 1 122 ? 4.640 8.517 0.120 1.00 98.69 122 THR A C 1
ATOM 925 O O . THR A 1 122 ? 3.712 8.938 0.803 1.00 98.69 122 THR A O 1
ATOM 928 N N . PHE A 1 123 ? 4.479 7.711 -0.924 1.00 98.62 123 PHE A N 1
ATOM 929 C CA . PHE A 1 123 ? 3.176 7.214 -1.347 1.00 98.62 123 PHE A CA 1
ATOM 930 C C . PHE A 1 123 ? 3.075 5.712 -1.084 1.00 98.62 123 PHE A C 1
ATOM 932 O O . PHE A 1 123 ? 3.744 4.912 -1.741 1.00 98.62 123 PHE A O 1
ATOM 939 N N . PHE A 1 124 ? 2.216 5.315 -0.147 1.00 98.69 124 PHE A N 1
ATOM 940 C CA . PHE A 1 124 ? 1.789 3.928 0.025 1.00 98.69 124 PHE A CA 1
ATOM 941 C C . PHE A 1 124 ? 0.697 3.579 -0.998 1.00 98.69 124 PHE A C 1
ATOM 943 O O . PHE A 1 124 ? -0.484 3.539 -0.679 1.00 98.69 124 PHE A O 1
ATOM 950 N N . ALA A 1 125 ? 1.088 3.370 -2.252 1.00 98.50 125 ALA A N 1
ATOM 951 C CA . ALA A 1 125 ? 0.184 3.161 -3.377 1.00 98.50 125 ALA A CA 1
ATOM 952 C C . ALA A 1 125 ? -0.512 1.787 -3.319 1.00 98.50 125 ALA A C 1
ATOM 954 O O . ALA A 1 125 ? 0.168 0.761 -3.415 1.00 98.50 125 ALA A O 1
ATOM 955 N N . PRO A 1 126 ? -1.851 1.696 -3.234 1.00 98.50 126 PRO A N 1
ATOM 956 C CA . PRO A 1 126 ? -2.517 0.407 -3.359 1.00 98.50 126 PRO A CA 1
ATOM 957 C C . PRO A 1 126 ? -2.263 -0.218 -4.736 1.00 98.50 126 PRO A C 1
ATOM 959 O O . PRO A 1 126 ? -2.227 0.460 -5.763 1.00 98.50 126 PRO A O 1
ATOM 962 N N . SER A 1 127 ? -2.057 -1.530 -4.770 1.00 97.50 127 SER A N 1
ATOM 963 C CA . SER A 1 127 ? -1.980 -2.282 -6.028 1.00 97.50 127 SER A CA 1
ATOM 964 C C . SER A 1 127 ? -3.336 -2.345 -6.743 1.00 97.50 127 SER A C 1
ATOM 966 O O . SER A 1 127 ? -4.382 -2.123 -6.137 1.00 97.50 127 SER A O 1
ATOM 968 N N . ASN A 1 128 ? -3.347 -2.723 -8.022 1.00 97.06 128 ASN A N 1
ATOM 969 C CA . ASN A 1 128 ? -4.600 -2.963 -8.754 1.00 97.06 128 ASN A CA 1
ATOM 970 C C . ASN A 1 128 ? -5.474 -4.017 -8.048 1.00 97.06 128 ASN A C 1
ATOM 972 O O . ASN A 1 128 ? -6.634 -3.761 -7.745 1.00 97.06 128 ASN A O 1
ATOM 976 N N . ASP A 1 129 ? -4.868 -5.140 -7.643 1.00 95.25 129 ASP A N 1
ATOM 977 C CA . ASP A 1 129 ? -5.547 -6.182 -6.862 1.00 95.25 129 ASP A CA 1
ATOM 978 C C . ASP A 1 129 ? -6.063 -5.670 -5.497 1.00 95.25 129 ASP A C 1
ATOM 980 O O . ASP A 1 129 ? -6.931 -6.305 -4.902 1.00 95.25 129 ASP A O 1
ATOM 984 N N . ALA A 1 130 ? -5.504 -4.587 -4.942 1.00 96.38 130 ALA A N 1
ATOM 985 C CA . ALA A 1 130 ? -5.997 -3.982 -3.704 1.00 96.38 130 ALA A CA 1
ATOM 986 C C . ALA A 1 130 ? -7.295 -3.202 -3.942 1.00 96.38 130 ALA A C 1
ATOM 988 O O . ALA A 1 130 ? -8.232 -3.339 -3.161 1.00 96.38 130 ALA A O 1
ATOM 989 N N . TRP A 1 131 ? -7.358 -2.433 -5.031 1.00 96.81 131 TRP A N 1
ATOM 990 C CA . TRP A 1 131 ? -8.565 -1.717 -5.447 1.00 96.81 131 TRP A CA 1
ATOM 991 C C . TRP A 1 131 ? -9.689 -2.652 -5.889 1.00 96.81 131 TRP A C 1
ATOM 993 O O . TRP A 1 131 ? -10.855 -2.349 -5.662 1.00 96.81 131 TRP A O 1
ATOM 1003 N N . ASP A 1 132 ? -9.355 -3.795 -6.485 1.00 95.06 132 ASP A N 1
ATOM 1004 C CA . ASP A 1 132 ? -10.347 -4.792 -6.902 1.00 95.06 132 ASP A CA 1
ATOM 1005 C C . ASP A 1 132 ? -10.926 -5.594 -5.729 1.00 95.06 132 ASP A C 1
ATOM 1007 O O . ASP A 1 132 ? -12.013 -6.149 -5.841 1.00 95.06 132 ASP A O 1
ATOM 1011 N N . LYS A 1 133 ? -10.213 -5.655 -4.598 1.00 94.69 133 LYS A N 1
ATOM 1012 C CA . LYS A 1 133 ? -10.711 -6.260 -3.351 1.00 94.69 133 LYS A CA 1
ATOM 1013 C C . LYS A 1 133 ? -11.490 -5.289 -2.476 1.00 94.69 133 LYS A C 1
ATOM 1015 O O . LYS A 1 133 ? -12.071 -5.729 -1.486 1.00 94.69 133 LYS A O 1
ATOM 1020 N N . LEU A 1 134 ? -11.413 -3.991 -2.759 1.00 94.81 134 LEU A N 1
ATOM 1021 C CA . LEU A 1 134 ? -12.204 -3.012 -2.036 1.00 94.81 134 LEU A CA 1
ATOM 1022 C C . LEU A 1 134 ? -13.678 -3.275 -2.340 1.00 94.81 134 LEU A C 1
ATOM 1024 O O . LEU A 1 134 ? -14.023 -3.554 -3.489 1.00 94.81 134 LEU A O 1
ATOM 1028 N N . ASP A 1 135 ? -14.519 -3.186 -1.313 1.00 95.56 135 ASP A N 1
ATOM 1029 C CA . ASP A 1 135 ? -15.960 -3.314 -1.477 1.00 95.56 135 ASP A CA 1
ATOM 1030 C C . ASP A 1 135 ? -16.467 -2.385 -2.595 1.00 95.56 135 ASP A C 1
ATOM 1032 O O . ASP A 1 135 ? -16.020 -1.238 -2.721 1.00 95.56 135 ASP A O 1
ATOM 1036 N N . SER A 1 136 ? -17.359 -2.898 -3.445 1.00 93.88 136 SER A N 1
ATOM 1037 C CA . SER A 1 136 ? -17.800 -2.178 -4.639 1.00 93.88 136 SER A CA 1
ATOM 1038 C C . SER A 1 136 ? -18.584 -0.914 -4.309 1.00 93.88 136 SER A C 1
ATOM 1040 O O . SER A 1 136 ? -18.467 0.063 -5.048 1.00 93.88 136 SER A O 1
ATOM 1042 N N . GLU A 1 137 ? -19.344 -0.906 -3.212 1.00 93.94 137 GLU A N 1
ATOM 1043 C CA . GLU A 1 137 ? -20.107 0.263 -2.773 1.00 93.94 137 GLU A CA 1
ATOM 1044 C C . GLU A 1 137 ? -19.157 1.331 -2.235 1.00 93.94 137 GLU A C 1
ATOM 1046 O O . GLU A 1 137 ? -19.233 2.490 -2.643 1.00 93.94 137 GLU A O 1
ATOM 1051 N N . VAL A 1 138 ? -18.178 0.929 -1.417 1.00 93.69 138 VAL A N 1
ATOM 1052 C CA . VAL A 1 138 ? -17.128 1.834 -0.921 1.00 93.69 138 VAL A CA 1
ATOM 1053 C C . VAL A 1 138 ? -16.316 2.415 -2.080 1.00 93.69 138 VAL A C 1
ATOM 1055 O O . VAL A 1 138 ? -16.071 3.621 -2.139 1.00 93.69 138 VAL A O 1
ATOM 1058 N N . ARG A 1 139 ? -15.918 1.580 -3.048 1.00 93.88 139 ARG A N 1
ATOM 1059 C CA . ARG A 1 139 ? -15.188 2.030 -4.240 1.00 93.88 139 ARG A CA 1
ATOM 1060 C C . ARG A 1 139 ? -16.027 3.003 -5.071 1.00 93.88 139 ARG A C 1
ATOM 1062 O O . ARG A 1 139 ? -15.497 4.019 -5.517 1.00 93.88 139 ARG A O 1
ATOM 1069 N N . ALA A 1 140 ? -17.313 2.720 -5.270 1.00 93.25 140 ALA A N 1
ATOM 1070 C CA . ALA A 1 140 ? -18.220 3.604 -5.997 1.00 93.25 140 ALA A CA 1
ATOM 1071 C C . ALA A 1 140 ? -18.413 4.944 -5.275 1.00 93.25 140 ALA A C 1
ATOM 1073 O O . ALA A 1 140 ? -18.365 5.988 -5.923 1.00 93.25 140 ALA A O 1
ATOM 1074 N N . ALA A 1 141 ? -18.546 4.934 -3.946 1.00 92.62 141 ALA A N 1
ATOM 1075 C CA . ALA A 1 141 ? -18.653 6.143 -3.134 1.00 92.62 141 ALA A CA 1
ATOM 1076 C C . ALA A 1 141 ? -17.427 7.054 -3.311 1.00 92.62 141 ALA A C 1
ATOM 1078 O O . ALA A 1 141 ? -17.587 8.241 -3.603 1.00 92.62 141 ALA A O 1
ATOM 1079 N N . LEU A 1 142 ? -16.212 6.493 -3.260 1.00 92.19 142 LEU A N 1
ATOM 1080 C CA . LEU A 1 142 ? -14.974 7.246 -3.498 1.00 92.19 142 LEU A CA 1
ATOM 1081 C C . LEU A 1 142 ? -14.954 7.887 -4.893 1.00 92.19 142 LEU A C 1
ATOM 1083 O O . LEU A 1 142 ? -14.664 9.073 -5.037 1.00 92.19 142 LEU A O 1
ATOM 1087 N N . VAL A 1 143 ? -15.284 7.112 -5.930 1.00 92.19 143 VAL A N 1
ATOM 1088 C CA . VAL A 1 143 ? -15.237 7.578 -7.326 1.00 92.19 143 VAL A CA 1
ATOM 1089 C C . VAL A 1 143 ? -16.386 8.539 -7.658 1.00 92.19 143 VAL A C 1
ATOM 1091 O O . VAL A 1 143 ? -16.244 9.376 -8.543 1.00 92.19 143 VAL A O 1
ATOM 1094 N N . SER A 1 144 ? -17.507 8.484 -6.936 1.00 92.81 144 SER A N 1
ATOM 1095 C CA . SER A 1 144 ? -18.621 9.424 -7.116 1.00 92.81 144 SER A CA 1
ATOM 1096 C C . SER A 1 144 ? -18.277 10.852 -6.679 1.00 92.81 144 SER A C 1
ATOM 1098 O O . SER A 1 144 ? -18.820 11.813 -7.222 1.00 92.81 144 SER A O 1
ATOM 1100 N N . ASN A 1 145 ? -17.331 11.004 -5.746 1.00 91.31 145 ASN A N 1
ATOM 1101 C CA . ASN A 1 145 ? -16.887 12.292 -5.228 1.00 91.31 145 ASN A CA 1
ATOM 1102 C C . ASN A 1 145 ? -15.359 12.418 -5.301 1.00 91.31 145 ASN A C 1
ATOM 1104 O O . ASN A 1 145 ? -14.652 12.481 -4.293 1.00 91.31 145 ASN A O 1
ATOM 1108 N N . VAL A 1 146 ? -14.842 12.468 -6.533 1.00 91.00 146 VAL A N 1
ATOM 1109 C CA . VAL A 1 146 ? -13.393 12.436 -6.792 1.00 91.00 146 VAL A CA 1
ATOM 1110 C C . VAL A 1 146 ? -12.615 13.600 -6.173 1.00 91.00 146 VAL A C 1
ATOM 1112 O O . VAL A 1 146 ? -11.465 13.428 -5.780 1.00 91.00 146 VAL A O 1
ATOM 1115 N N . ASN A 1 147 ? -13.226 14.785 -6.083 1.00 88.75 147 ASN A N 1
ATOM 1116 C CA . ASN A 1 147 ? -12.541 15.999 -5.627 1.00 88.75 147 ASN A CA 1
ATOM 1117 C C . ASN A 1 147 ? -12.376 16.061 -4.104 1.00 88.75 147 ASN A C 1
ATOM 1119 O O . ASN A 1 147 ? -11.570 16.854 -3.629 1.00 88.75 147 ASN A O 1
ATOM 1123 N N . ILE A 1 148 ? -13.167 15.289 -3.355 1.00 91.44 148 ILE A N 1
ATOM 1124 C CA . ILE A 1 148 ? -13.173 15.322 -1.891 1.00 91.44 148 ILE A CA 1
ATOM 1125 C C . ILE A 1 148 ? -12.821 13.935 -1.369 1.00 91.44 148 ILE A C 1
ATOM 1127 O O . ILE A 1 148 ? -11.728 13.745 -0.853 1.00 91.44 148 ILE A O 1
ATOM 1131 N N . GLU A 1 149 ? -13.694 12.946 -1.556 1.00 93.81 149 GLU A N 1
ATOM 1132 C CA . GLU A 1 149 ? -13.534 11.624 -0.942 1.00 93.81 149 GLU A CA 1
ATOM 1133 C C . GLU A 1 149 ? -12.319 10.879 -1.491 1.00 93.81 149 GLU A C 1
ATOM 1135 O O . GLU A 1 149 ? -11.464 10.431 -0.726 1.00 93.81 149 GLU A O 1
ATOM 1140 N N . LEU A 1 150 ? -12.188 10.795 -2.819 1.00 95.44 150 LEU A N 1
ATOM 1141 C CA . LEU A 1 150 ? -11.027 10.139 -3.419 1.00 95.44 150 LEU A CA 1
ATOM 1142 C C . LEU A 1 150 ? -9.737 10.908 -3.123 1.00 95.44 150 LEU A C 1
ATOM 1144 O O . LEU A 1 150 ? -8.738 10.293 -2.765 1.00 95.44 150 LEU A O 1
ATOM 1148 N N . PHE A 1 151 ? -9.751 12.239 -3.230 1.00 96.31 151 PHE A N 1
ATOM 1149 C CA . PHE A 1 151 ? -8.590 13.076 -2.919 1.00 96.31 151 PHE A CA 1
ATOM 1150 C C . PHE A 1 151 ? -8.105 12.877 -1.474 1.00 96.31 151 PHE A C 1
ATOM 1152 O O . PHE A 1 151 ? -6.916 12.634 -1.251 1.00 96.31 151 PHE A O 1
ATOM 1159 N N . ASN A 1 152 ? -9.029 12.895 -0.509 1.00 95.94 152 ASN A N 1
ATOM 1160 C CA . ASN A 1 152 ? -8.762 12.669 0.911 1.00 95.94 152 ASN A CA 1
ATOM 1161 C C . ASN A 1 152 ? -8.254 11.249 1.173 1.00 95.94 152 ASN A C 1
ATOM 1163 O O . ASN A 1 152 ? -7.268 11.058 1.886 1.00 95.94 152 ASN A O 1
ATOM 1167 N N . ALA A 1 153 ? -8.884 10.245 0.556 1.00 96.19 153 ALA A N 1
ATOM 1168 C CA . ALA A 1 153 ? -8.441 8.862 0.656 1.00 96.19 153 ALA A CA 1
ATOM 1169 C C . ALA A 1 153 ? -7.008 8.703 0.128 1.00 96.19 153 ALA A C 1
ATOM 1171 O O . ALA A 1 153 ? -6.186 8.054 0.771 1.00 96.19 153 ALA A O 1
ATOM 1172 N N . MET A 1 154 ? -6.669 9.330 -1.000 1.00 97.50 154 MET A N 1
ATOM 1173 C CA . MET A 1 154 ? -5.319 9.275 -1.564 1.00 97.50 154 MET A CA 1
ATOM 1174 C C . MET A 1 154 ? -4.298 10.016 -0.688 1.00 97.50 154 MET A C 1
ATOM 1176 O O . MET A 1 154 ? -3.223 9.476 -0.434 1.00 97.50 154 MET A O 1
ATOM 1180 N N . HIS A 1 155 ? -4.653 11.177 -0.130 1.00 97.44 155 HIS A N 1
ATOM 1181 C CA . HIS A 1 155 ? -3.828 11.892 0.853 1.00 97.44 155 HIS A CA 1
ATOM 1182 C C . HI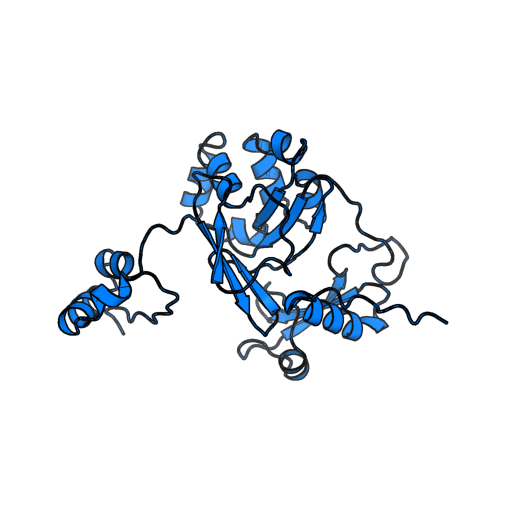S A 1 155 ? -3.573 11.076 2.124 1.00 97.44 155 HIS A C 1
ATOM 1184 O O . HIS A 1 155 ? -2.480 11.127 2.690 1.00 97.44 155 HIS A O 1
ATOM 1190 N N . TYR A 1 156 ? -4.545 10.267 2.554 1.00 98.00 156 TYR A N 1
ATOM 1191 C CA . TYR A 1 156 ? -4.361 9.364 3.687 1.00 98.00 156 TYR A CA 1
ATOM 1192 C C . TYR A 1 156 ? -3.294 8.290 3.412 1.00 98.00 156 TYR A C 1
ATOM 1194 O O . TYR A 1 156 ? -2.598 7.853 4.323 1.00 98.00 156 TYR A O 1
ATOM 1202 N N . HIS A 1 157 ? -3.091 7.910 2.148 1.00 98.50 157 HIS A N 1
ATOM 1203 C CA . HIS A 1 157 ? -2.025 6.992 1.733 1.00 98.50 157 HIS A CA 1
ATOM 1204 C C . HIS A 1 157 ? -0.656 7.676 1.576 1.00 98.50 157 HIS A C 1
ATOM 1206 O O . HIS A 1 157 ? 0.322 7.018 1.202 1.00 98.50 157 HIS A O 1
ATOM 1212 N N . MET A 1 158 ? -0.561 8.981 1.840 1.00 98.50 158 MET A N 1
ATOM 1213 C CA . MET A 1 158 ? 0.634 9.777 1.595 1.00 98.50 158 MET A CA 1
ATOM 1214 C C . MET A 1 158 ? 1.210 10.390 2.866 1.00 98.50 158 MET A C 1
ATOM 1216 O O . MET A 1 158 ? 0.511 10.639 3.843 1.00 98.50 158 MET A O 1
ATOM 1220 N N . VAL A 1 159 ? 2.513 10.656 2.830 1.00 98.50 159 VAL A N 1
ATOM 1221 C CA . VAL A 1 159 ? 3.266 11.351 3.879 1.00 98.50 159 VAL A CA 1
ATOM 1222 C C . VAL A 1 159 ? 4.125 12.433 3.228 1.00 98.50 159 VAL A C 1
ATOM 1224 O O . VAL A 1 159 ? 4.790 12.173 2.225 1.00 98.50 159 VAL A O 1
ATOM 1227 N N . ASN A 1 160 ? 4.191 13.616 3.839 1.00 97.44 160 ASN A N 1
ATOM 1228 C CA . ASN A 1 160 ? 4.950 14.786 3.371 1.00 97.44 160 ASN A CA 1
ATOM 1229 C C . ASN A 1 160 ? 6.468 14.724 3.667 1.00 97.44 160 ASN A C 1
ATOM 1231 O O . ASN A 1 160 ? 7.099 15.719 4.022 1.00 97.44 160 ASN A O 1
ATOM 1235 N N . LYS A 1 161 ? 7.058 13.532 3.570 1.00 97.31 161 LYS A N 1
ATOM 1236 C CA . LYS A 1 161 ? 8.509 13.301 3.608 1.00 97.31 161 LYS A CA 1
ATOM 1237 C C . LYS A 1 161 ? 8.829 11.974 2.944 1.00 97.31 161 LYS A C 1
ATOM 1239 O O . LYS A 1 161 ? 8.010 11.057 2.961 1.00 97.31 161 LYS A O 1
ATOM 1244 N N . ARG A 1 162 ? 10.048 11.824 2.432 1.00 97.75 162 ARG A N 1
ATOM 1245 C CA . ARG A 1 162 ? 10.567 10.549 1.921 1.00 97.75 162 ARG A CA 1
ATOM 1246 C C . ARG A 1 162 ? 10.948 9.596 3.065 1.00 97.75 162 ARG A C 1
ATOM 1248 O O . ARG A 1 162 ? 11.823 9.911 3.865 1.00 97.75 162 ARG A O 1
ATOM 1255 N N . LEU A 1 163 ? 10.337 8.413 3.093 1.00 97.81 163 LEU A N 1
ATOM 1256 C CA . LEU A 1 163 ? 10.579 7.331 4.049 1.00 97.81 163 LEU A CA 1
ATOM 1257 C C . LEU A 1 163 ? 10.841 6.033 3.287 1.00 97.81 163 LEU A C 1
ATOM 1259 O O . LEU A 1 163 ? 9.948 5.499 2.635 1.00 97.81 163 LEU A O 1
ATOM 1263 N N . LEU A 1 164 ? 12.060 5.507 3.364 1.00 96.44 164 LEU A N 1
ATOM 1264 C CA . LEU A 1 164 ? 12.389 4.185 2.828 1.00 96.44 164 LEU A CA 1
ATOM 1265 C C . LEU A 1 164 ? 12.019 3.095 3.845 1.00 96.44 164 LEU A C 1
ATOM 1267 O O . LEU A 1 164 ? 11.819 3.375 5.025 1.00 96.44 164 LEU A O 1
ATOM 1271 N N . THR A 1 165 ? 11.997 1.825 3.437 1.00 94.44 165 THR A N 1
ATOM 1272 C CA . THR A 1 165 ? 11.698 0.689 4.339 1.00 94.44 165 THR A CA 1
ATOM 1273 C C . THR A 1 165 ? 12.604 0.627 5.574 1.00 94.44 165 THR A C 1
ATOM 1275 O O . THR A 1 165 ? 12.183 0.131 6.619 1.00 94.44 165 THR A O 1
ATOM 1278 N N . LYS A 1 166 ? 13.830 1.159 5.495 1.00 93.94 166 LYS A N 1
ATOM 1279 C CA . LYS A 1 166 ? 14.751 1.288 6.638 1.00 93.94 166 LYS A CA 1
ATOM 1280 C C . LYS A 1 166 ? 14.315 2.307 7.688 1.00 93.94 166 LYS A C 1
ATOM 1282 O O . LYS A 1 166 ? 14.665 2.143 8.857 1.00 93.94 166 LYS A O 1
ATOM 1287 N N . ASP A 1 167 ? 13.553 3.315 7.272 1.00 96.25 167 ASP A N 1
ATOM 1288 C CA . ASP A 1 167 ? 13.010 4.374 8.123 1.00 96.25 167 ASP A CA 1
ATOM 1289 C C . ASP A 1 167 ? 11.666 3.936 8.742 1.00 96.25 167 ASP A C 1
ATOM 1291 O O . ASP A 1 167 ? 11.271 4.419 9.801 1.00 96.25 167 ASP A O 1
ATOM 1295 N N . LEU A 1 168 ? 10.993 2.958 8.122 1.00 96.88 168 LEU A N 1
ATOM 1296 C CA . LEU A 1 168 ? 9.756 2.324 8.586 1.00 96.88 168 LEU A CA 1
ATOM 1297 C C . LEU A 1 168 ? 10.034 1.316 9.717 1.00 96.88 168 LEU A C 1
ATOM 1299 O O . LEU A 1 168 ? 9.978 0.100 9.520 1.00 96.88 168 LEU A O 1
ATOM 1303 N N . LYS A 1 169 ? 10.397 1.819 10.902 1.00 95.56 169 LYS A N 1
ATOM 1304 C CA . LYS A 1 169 ? 10.668 0.997 12.095 1.00 95.56 169 LYS A CA 1
ATOM 1305 C C . LYS A 1 169 ? 9.372 0.429 12.699 1.00 95.56 169 LYS A C 1
ATOM 1307 O O . LYS A 1 169 ? 8.289 0.982 12.525 1.00 95.56 169 LYS A O 1
ATOM 1312 N N . ASN A 1 170 ? 9.485 -0.690 13.415 1.00 96.38 170 ASN A N 1
ATOM 1313 C CA . ASN A 1 170 ? 8.339 -1.341 14.051 1.00 96.38 170 ASN A CA 1
ATOM 1314 C C . ASN A 1 170 ? 7.704 -0.460 15.140 1.00 96.38 170 ASN A C 1
ATOM 1316 O O . ASN A 1 170 ? 8.429 0.078 15.972 1.00 96.38 170 ASN A O 1
ATOM 1320 N N . GLY A 1 171 ? 6.372 -0.353 15.153 1.00 94.38 171 GLY A N 1
ATOM 1321 C CA . GLY A 1 171 ? 5.624 0.480 16.102 1.00 94.38 171 GLY A CA 1
ATOM 1322 C C . GLY A 1 171 ? 5.628 1.974 15.762 1.00 94.38 171 GLY A C 1
ATOM 1323 O O . GLY A 1 171 ? 5.073 2.775 16.510 1.00 94.38 171 GLY A O 1
ATOM 1324 N N . LEU A 1 172 ? 6.239 2.378 14.642 1.00 95.88 172 LEU A N 1
ATOM 1325 C CA . LEU A 1 172 ? 6.272 3.777 14.233 1.00 95.88 172 LEU A CA 1
ATOM 1326 C C . LEU A 1 172 ? 4.863 4.252 13.847 1.00 95.88 172 LEU A C 1
ATOM 1328 O O . LEU A 1 172 ? 4.189 3.634 13.024 1.00 95.88 172 LEU A O 1
ATOM 1332 N N . LYS A 1 173 ? 4.445 5.395 14.394 1.00 95.62 173 LYS A N 1
ATOM 1333 C CA . LYS A 1 173 ? 3.269 6.138 13.934 1.00 95.62 173 LYS A CA 1
ATOM 1334 C C . LYS A 1 173 ? 3.733 7.309 13.070 1.00 95.62 173 LYS A C 1
ATOM 1336 O O . LYS A 1 173 ? 4.509 8.143 13.530 1.00 95.62 173 LYS A O 1
ATOM 1341 N N . VAL A 1 174 ? 3.281 7.359 11.820 1.00 96.31 174 VAL A N 1
ATOM 1342 C CA . VAL A 1 174 ? 3.597 8.434 10.869 1.00 96.31 174 VAL A CA 1
ATOM 1343 C C . VAL A 1 174 ? 2.341 9.245 10.589 1.00 96.31 174 VAL A C 1
ATOM 1345 O O . VAL A 1 174 ? 1.273 8.676 10.417 1.00 96.31 174 VAL A O 1
ATOM 1348 N N . THR A 1 175 ? 2.454 10.565 10.536 1.00 97.19 175 THR A N 1
ATOM 1349 C CA . THR A 1 175 ? 1.346 11.450 10.162 1.00 97.19 175 THR A CA 1
ATOM 1350 C C . THR A 1 175 ? 1.117 11.394 8.651 1.00 97.19 175 THR A C 1
ATOM 1352 O O . THR A 1 175 ? 2.063 11.598 7.887 1.00 97.19 175 THR A O 1
ATOM 1355 N N . SER A 1 176 ? -0.107 11.080 8.221 1.00 97.69 176 SER A N 1
ATOM 1356 C CA . SER A 1 176 ? -0.507 11.157 6.810 1.00 97.69 176 SER A CA 1
ATOM 1357 C C . SER A 1 176 ? -0.734 12.604 6.367 1.00 97.69 176 SER A C 1
ATOM 1359 O O . SER A 1 176 ? -0.819 13.508 7.194 1.00 97.69 176 SER A O 1
ATOM 1361 N N . MET A 1 177 ? -0.876 12.832 5.063 1.00 97.12 177 MET A N 1
ATOM 1362 C CA . MET A 1 177 ? -1.208 14.151 4.514 1.00 97.12 177 MET A CA 1
ATOM 1363 C C . MET A 1 177 ? -2.702 14.499 4.616 1.00 97.12 177 MET A C 1
ATOM 1365 O O . MET A 1 177 ? -3.103 15.569 4.169 1.00 97.12 177 MET A O 1
ATOM 1369 N N . TYR A 1 178 ? -3.533 13.630 5.202 1.00 96.25 178 TYR A N 1
ATOM 1370 C CA . TYR A 1 178 ? -4.956 13.888 5.416 1.00 96.25 178 TYR A CA 1
ATOM 1371 C C . TYR A 1 178 ? -5.266 14.068 6.907 1.00 96.25 178 TYR A C 1
ATOM 1373 O O . TYR A 1 178 ? -5.148 13.115 7.678 1.00 96.25 178 TYR A O 1
ATOM 1381 N N . ASN A 1 179 ? -5.685 15.277 7.304 1.00 94.44 179 ASN A N 1
ATOM 1382 C CA . ASN A 1 179 ? -6.133 15.631 8.664 1.00 94.44 179 ASN A CA 1
ATOM 1383 C C . ASN A 1 179 ? -5.208 15.142 9.796 1.00 94.44 179 ASN A C 1
ATOM 1385 O O . ASN A 1 179 ? -5.679 14.743 10.861 1.00 94.44 179 ASN A O 1
ATOM 1389 N N . ASP A 1 180 ? -3.898 15.107 9.541 1.00 92.88 180 ASP A N 1
ATOM 1390 C CA . ASP A 1 180 ? -2.879 14.575 10.449 1.00 92.88 180 ASP A CA 1
ATOM 1391 C C . ASP A 1 180 ? -3.177 13.162 10.992 1.00 92.88 180 ASP A C 1
ATOM 1393 O O . ASP A 1 180 ? -2.681 12.746 12.047 1.00 92.88 180 ASP A O 1
ATOM 1397 N N . LEU A 1 181 ? -3.981 12.382 10.263 1.00 95.31 181 LEU A N 1
ATOM 1398 C CA . LEU A 1 181 ? -4.367 11.047 10.687 1.00 95.31 181 LEU A CA 1
ATOM 1399 C C . LEU A 1 181 ? -3.151 10.120 10.681 1.00 95.31 181 LEU A C 1
ATOM 1401 O O . LEU A 1 181 ? -2.307 10.161 9.783 1.00 95.31 181 LEU A O 1
ATOM 1405 N N . GLY A 1 182 ? -3.073 9.260 11.694 1.00 95.12 182 GLY A N 1
ATOM 1406 C CA . GLY A 1 182 ? -1.941 8.363 11.891 1.00 95.12 182 GLY A CA 1
ATOM 1407 C C . GLY A 1 182 ? -1.937 7.167 10.939 1.00 95.12 182 GLY A C 1
ATOM 1408 O O . GLY A 1 182 ? -2.963 6.526 10.716 1.00 95.12 182 GLY A O 1
ATOM 1409 N N . LEU A 1 183 ? -0.746 6.835 10.455 1.00 97.25 183 LEU A N 1
ATOM 1410 C CA . LEU A 1 183 ? -0.383 5.600 9.775 1.00 97.25 183 LEU A CA 1
ATOM 1411 C C . LEU A 1 183 ? 0.464 4.747 10.714 1.00 97.25 183 LEU A C 1
ATOM 1413 O O . LEU A 1 183 ? 1.516 5.180 11.190 1.00 97.25 183 LEU A O 1
ATOM 1417 N N . HIS A 1 184 ? 0.007 3.530 10.980 1.00 96.44 184 HIS A N 1
ATOM 1418 C CA . HIS A 1 184 ? 0.643 2.597 11.900 1.00 96.44 184 HIS A CA 1
ATOM 1419 C C . HIS A 1 184 ? 1.561 1.645 11.141 1.00 96.44 184 HIS A C 1
ATOM 1421 O O . HIS A 1 184 ? 1.100 0.832 10.337 1.00 96.44 184 HIS A O 1
ATOM 1427 N N . ILE A 1 185 ? 2.859 1.735 11.410 1.00 97.75 185 ILE A N 1
ATOM 1428 C CA . ILE A 1 185 ? 3.896 0.964 10.735 1.00 97.75 185 ILE A CA 1
ATOM 1429 C C . ILE A 1 185 ? 4.348 -0.198 11.619 1.00 97.75 185 ILE A C 1
ATOM 1431 O O . ILE A 1 185 ? 4.750 -0.006 12.767 1.00 97.75 185 ILE A O 1
ATOM 1435 N N . ASN A 1 186 ? 4.362 -1.407 11.057 1.00 97.12 186 ASN A N 1
ATOM 1436 C CA . ASN A 1 186 ? 4.987 -2.575 11.683 1.00 97.12 186 ASN A CA 1
ATOM 1437 C C . ASN A 1 186 ? 6.058 -3.156 10.763 1.00 97.12 186 ASN A C 1
ATOM 1439 O O . ASN A 1 186 ? 5.847 -3.269 9.554 1.00 97.12 186 ASN A O 1
ATOM 1443 N N . HIS A 1 187 ? 7.188 -3.551 11.346 1.00 95.75 187 HIS A N 1
ATOM 1444 C CA . HIS A 1 187 ? 8.324 -4.124 10.629 1.00 95.75 187 HIS A CA 1
ATOM 1445 C C . HIS A 1 187 ? 8.756 -5.401 11.336 1.00 95.75 187 HIS A C 1
ATOM 1447 O O . HIS A 1 187 ? 9.315 -5.379 12.432 1.00 95.75 187 HIS A O 1
ATOM 1453 N N . TYR A 1 188 ? 8.488 -6.527 10.695 1.00 94.00 188 TYR A N 1
ATOM 1454 C CA . TYR A 1 188 ? 8.735 -7.841 11.260 1.00 94.00 188 TYR A CA 1
ATOM 1455 C C . TYR A 1 188 ? 10.147 -8.328 10.918 1.00 94.00 188 TYR A C 1
ATOM 1457 O O . TYR A 1 188 ? 10.721 -7.996 9.881 1.00 94.00 188 TYR A O 1
ATOM 1465 N N . SER A 1 189 ? 10.711 -9.186 11.769 1.00 89.69 189 SER A N 1
ATOM 1466 C CA . SER A 1 189 ? 12.050 -9.768 11.573 1.00 89.69 189 SER A CA 1
ATOM 1467 C C . SER A 1 189 ? 12.168 -10.630 10.310 1.00 89.69 189 SER A C 1
ATOM 1469 O O . SER A 1 189 ? 13.261 -10.828 9.784 1.00 89.69 189 SER A O 1
ATOM 1471 N N . ASN A 1 190 ? 11.037 -11.108 9.785 1.00 86.25 190 ASN A N 1
ATOM 1472 C CA . ASN A 1 190 ? 10.936 -11.798 8.502 1.00 86.25 190 ASN A CA 1
ATOM 1473 C C . ASN A 1 190 ? 10.884 -10.837 7.294 1.00 86.25 190 ASN A C 1
ATOM 1475 O O . ASN A 1 190 ? 10.523 -11.281 6.207 1.00 86.25 190 ASN A O 1
ATOM 1479 N N . GLY A 1 191 ? 11.201 -9.551 7.496 1.00 89.19 191 GLY A N 1
ATOM 1480 C CA . GLY A 1 191 ? 11.274 -8.477 6.499 1.00 89.19 191 GLY A CA 1
ATOM 1481 C C . GLY A 1 191 ? 9.940 -8.030 5.914 1.00 89.19 191 GLY A C 1
ATOM 1482 O O . GLY A 1 191 ? 9.927 -7.195 5.013 1.00 89.19 191 GLY A O 1
ATOM 1483 N N . VAL A 1 192 ? 8.816 -8.546 6.418 1.00 92.88 192 VAL A N 1
ATOM 1484 C CA . VAL A 1 192 ? 7.499 -7.994 6.097 1.00 92.88 192 VAL A CA 1
ATOM 1485 C C . VAL A 1 192 ? 7.375 -6.619 6.748 1.00 92.88 192 VAL A C 1
ATOM 1487 O O . VAL A 1 192 ? 7.597 -6.470 7.949 1.00 92.88 192 VAL A O 1
ATOM 1490 N N . VAL A 1 193 ? 6.978 -5.628 5.954 1.00 96.50 193 VAL A N 1
ATOM 1491 C CA . VAL A 1 193 ? 6.619 -4.287 6.426 1.00 96.50 193 VAL A CA 1
ATOM 1492 C C . VAL A 1 193 ? 5.142 -4.057 6.135 1.00 96.50 193 VAL A C 1
ATOM 1494 O O . VAL A 1 193 ? 4.659 -4.413 5.056 1.00 96.50 193 VAL A O 1
ATOM 1497 N N . THR A 1 194 ? 4.418 -3.481 7.091 1.00 97.88 194 THR A N 1
ATOM 1498 C CA . THR A 1 194 ? 2.995 -3.157 6.941 1.00 97.88 194 THR A CA 1
ATOM 1499 C C . THR A 1 194 ? 2.699 -1.722 7.349 1.00 97.88 194 THR A C 1
ATOM 1501 O O . THR A 1 194 ? 3.325 -1.217 8.278 1.00 97.88 194 THR A O 1
ATOM 1504 N N . VAL A 1 195 ? 1.720 -1.113 6.684 1.00 97.94 195 VAL A N 1
ATOM 1505 C CA . VAL A 1 195 ? 1.085 0.160 7.037 1.00 97.94 195 VAL A CA 1
ATOM 1506 C C . VAL A 1 195 ? -0.405 -0.096 7.250 1.00 97.94 195 VAL A C 1
ATOM 1508 O O . VAL A 1 195 ? -1.063 -0.640 6.370 1.00 97.94 195 VAL A O 1
ATOM 1511 N N . ASN A 1 196 ? -0.935 0.192 8.440 1.00 97.00 196 ASN A N 1
ATOM 1512 C CA . ASN A 1 196 ? -2.305 -0.171 8.846 1.00 97.00 196 ASN A CA 1
ATOM 1513 C C . ASN A 1 196 ? -2.655 -1.631 8.485 1.00 97.00 196 ASN A C 1
ATOM 1515 O O . ASN A 1 196 ? -3.709 -1.926 7.917 1.00 97.00 196 ASN A O 1
ATOM 1519 N N . CYS A 1 197 ? -1.723 -2.550 8.755 1.00 96.31 197 CYS A N 1
ATOM 1520 C CA . CYS A 1 197 ? -1.786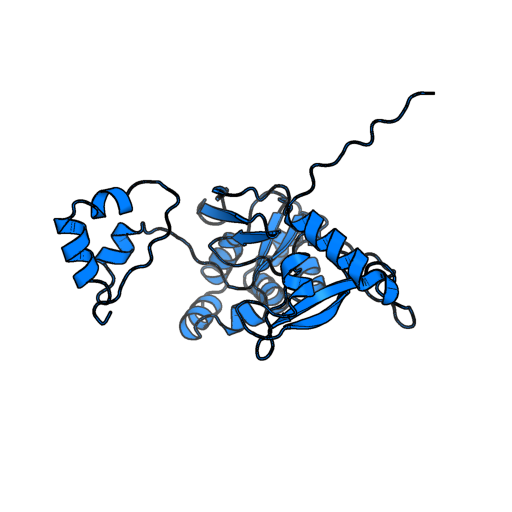 -3.973 8.394 1.00 96.31 197 CYS A CA 1
ATOM 1521 C C . CYS A 1 197 ? -1.848 -4.298 6.884 1.00 96.31 197 CYS A C 1
ATOM 1523 O O . CYS A 1 197 ? -1.854 -5.476 6.532 1.00 96.31 197 CYS A O 1
ATOM 1525 N N . ALA A 1 198 ? -1.843 -3.310 5.984 1.00 97.81 198 ALA A N 1
ATOM 1526 C CA . ALA A 1 198 ? -1.609 -3.523 4.559 1.00 97.81 198 ALA A CA 1
ATOM 1527 C C . ALA A 1 198 ? -0.113 -3.743 4.326 1.00 97.81 198 ALA A C 1
ATOM 1529 O O . ALA A 1 198 ? 0.725 -2.953 4.764 1.00 97.81 198 ALA A O 1
ATOM 1530 N N . ARG A 1 199 ? 0.250 -4.836 3.667 1.00 97.06 199 ARG A N 1
ATOM 1531 C CA . ARG A 1 199 ? 1.649 -5.217 3.476 1.00 97.06 199 ARG A CA 1
ATOM 1532 C C . ARG A 1 199 ? 2.232 -4.514 2.262 1.00 97.06 199 ARG A C 1
ATOM 1534 O O . ARG A 1 199 ? 1.620 -4.512 1.197 1.00 97.06 199 ARG A O 1
ATOM 1541 N N . ILE A 1 200 ? 3.461 -4.022 2.401 1.00 96.56 200 ILE A N 1
ATOM 1542 C CA . ILE A 1 200 ? 4.259 -3.536 1.274 1.00 96.56 200 ILE A CA 1
ATOM 1543 C C . ILE A 1 200 ? 4.688 -4.743 0.428 1.00 96.56 200 ILE A C 1
ATOM 1545 O O . ILE A 1 200 ? 5.434 -5.608 0.892 1.00 96.56 200 ILE A O 1
ATOM 1549 N N . ILE A 1 201 ? 4.186 -4.822 -0.804 1.00 93.44 201 ILE A N 1
ATOM 1550 C CA . ILE A 1 201 ? 4.516 -5.878 -1.775 1.00 93.44 201 ILE A CA 1
ATOM 1551 C C . ILE A 1 201 ? 5.688 -5.501 -2.675 1.00 93.44 201 ILE A C 1
ATOM 1553 O O . ILE A 1 201 ? 6.424 -6.382 -3.113 1.00 93.44 201 ILE A O 1
ATOM 1557 N N . TYR A 1 202 ? 5.877 -4.204 -2.908 1.00 91.62 202 TYR A N 1
ATOM 1558 C CA . TYR A 1 202 ? 7.013 -3.648 -3.627 1.00 91.62 202 TYR A CA 1
ATOM 1559 C C . TYR A 1 202 ? 7.431 -2.362 -2.918 1.00 91.62 202 TYR A C 1
ATOM 1561 O O . TYR A 1 202 ? 6.694 -1.380 -2.930 1.00 91.62 202 TYR A O 1
ATOM 1569 N N . GLY A 1 203 ? 8.576 -2.380 -2.243 1.00 92.94 203 GLY A N 1
ATOM 1570 C CA . GLY A 1 203 ? 9.086 -1.232 -1.494 1.00 92.94 203 GLY A CA 1
ATOM 1571 C C . GLY A 1 203 ? 10.235 -0.519 -2.201 1.00 92.94 203 GLY A C 1
ATOM 1572 O O . GLY A 1 203 ? 10.969 -1.134 -2.974 1.00 92.94 203 GLY A O 1
ATOM 1573 N N . ASN A 1 204 ? 10.436 0.748 -1.836 1.00 93.62 204 ASN A N 1
ATOM 1574 C CA . ASN A 1 204 ? 11.572 1.588 -2.224 1.00 93.62 204 ASN A CA 1
ATOM 1575 C C . ASN A 1 204 ? 11.657 1.937 -3.721 1.00 93.62 204 ASN A C 1
ATOM 1577 O O . ASN A 1 204 ? 12.764 2.041 -4.251 1.00 93.62 204 ASN A O 1
ATOM 1581 N N . GLN A 1 205 ? 10.532 2.182 -4.406 1.00 94.00 205 GLN A N 1
ATOM 1582 C CA . GLN A 1 205 ? 10.607 2.833 -5.717 1.00 94.00 205 GLN A CA 1
ATOM 1583 C C . GLN A 1 205 ? 10.988 4.299 -5.525 1.00 94.00 205 GLN A C 1
ATOM 1585 O O . GLN A 1 205 ? 10.158 5.110 -5.120 1.00 94.00 205 GLN A O 1
ATOM 1590 N N . VAL A 1 206 ? 12.242 4.648 -5.789 1.00 94.25 206 VAL A N 1
ATOM 1591 C CA . VAL A 1 206 ? 12.698 6.036 -5.668 1.00 94.25 206 VAL A CA 1
ATOM 1592 C C . VAL A 1 206 ? 12.109 6.875 -6.801 1.00 94.25 206 VAL A C 1
ATOM 1594 O O . VAL A 1 206 ? 12.160 6.469 -7.960 1.00 94.25 206 VAL A O 1
ATOM 1597 N N . ALA A 1 207 ? 11.587 8.045 -6.442 1.00 95.56 207 ALA A N 1
ATOM 1598 C CA . ALA A 1 207 ? 11.094 9.070 -7.351 1.00 95.56 207 ALA A CA 1
ATOM 1599 C C . ALA A 1 207 ? 11.929 10.357 -7.206 1.00 95.56 207 ALA A C 1
ATOM 1601 O O . ALA A 1 207 ? 12.623 10.542 -6.202 1.00 95.56 207 ALA A O 1
ATOM 1602 N N . THR A 1 208 ? 11.853 11.272 -8.174 1.00 97.06 208 THR A N 1
ATOM 1603 C CA . THR A 1 208 ? 12.573 12.562 -8.144 1.00 97.06 208 THR A CA 1
ATOM 1604 C C . THR A 1 208 ? 12.149 13.435 -6.960 1.00 97.06 208 THR A C 1
ATOM 1606 O O . THR A 1 208 ? 12.986 14.094 -6.348 1.00 97.06 208 THR A O 1
ATOM 1609 N N . ASN A 1 209 ? 10.868 13.382 -6.596 1.00 97.56 209 ASN A N 1
ATOM 1610 C CA . ASN A 1 209 ? 10.246 14.129 -5.503 1.00 97.56 209 ASN A CA 1
ATOM 1611 C C . ASN A 1 209 ? 9.714 13.208 -4.385 1.00 97.56 209 ASN A C 1
ATOM 1613 O O . ASN A 1 209 ? 8.801 13.584 -3.650 1.00 97.56 209 ASN A O 1
ATOM 1617 N N . GLY A 1 210 ? 10.246 11.986 -4.231 1.00 97.38 210 GLY A N 1
ATOM 1618 C CA . GLY A 1 210 ? 9.761 11.091 -3.178 1.00 97.38 210 GLY A CA 1
ATOM 1619 C C . GLY A 1 210 ? 10.131 9.614 -3.290 1.00 97.38 210 GLY A C 1
ATOM 1620 O O . GLY A 1 210 ? 11.204 9.232 -3.758 1.00 97.38 210 GLY A O 1
ATOM 1621 N N . VAL A 1 211 ? 9.228 8.768 -2.800 1.00 97.44 211 VAL A N 1
ATOM 1622 C CA . VAL A 1 211 ? 9.299 7.306 -2.882 1.00 97.44 211 VAL A CA 1
ATOM 1623 C C . VAL A 1 211 ? 7.895 6.704 -2.952 1.00 97.44 211 VAL A C 1
ATOM 1625 O O . VAL A 1 211 ? 6.980 7.165 -2.270 1.00 97.44 211 VAL A O 1
ATOM 1628 N N . VAL A 1 212 ? 7.731 5.646 -3.745 1.00 98.19 212 VAL A N 1
ATOM 1629 C CA . VAL A 1 212 ? 6.505 4.841 -3.814 1.00 98.19 212 VAL A CA 1
ATOM 1630 C C . VAL A 1 212 ? 6.743 3.466 -3.182 1.00 98.19 212 VAL A C 1
ATOM 1632 O O . VAL A 1 212 ? 7.733 2.786 -3.469 1.00 98.19 212 VAL A O 1
ATOM 1635 N N . HIS A 1 213 ? 5.803 3.041 -2.339 1.00 97.81 213 HIS A N 1
ATOM 1636 C CA . HIS A 1 213 ? 5.688 1.680 -1.817 1.00 97.81 213 HIS A CA 1
ATOM 1637 C C . HIS A 1 213 ? 4.334 1.113 -2.226 1.00 97.81 213 HIS A C 1
ATOM 1639 O O . HIS A 1 213 ? 3.304 1.650 -1.836 1.00 97.81 213 HIS A O 1
ATOM 1645 N N . VAL A 1 214 ? 4.312 0.019 -2.982 1.00 97.69 214 VAL A N 1
ATOM 1646 C CA . VAL A 1 214 ? 3.059 -0.632 -3.370 1.00 97.69 214 VAL A CA 1
ATOM 1647 C C . VAL A 1 214 ? 2.547 -1.498 -2.224 1.00 97.69 214 VAL A C 1
ATOM 1649 O O . VAL A 1 214 ? 3.296 -2.333 -1.710 1.00 97.69 214 VAL A O 1
ATOM 1652 N N . ILE A 1 215 ? 1.274 -1.345 -1.854 1.00 98.25 215 ILE A N 1
ATOM 1653 C CA . ILE A 1 215 ? 0.613 -2.092 -0.774 1.00 98.25 215 ILE A CA 1
ATOM 1654 C C . ILE A 1 215 ? -0.509 -3.012 -1.287 1.00 98.25 215 ILE A C 1
ATOM 1656 O O . ILE A 1 215 ? -1.103 -2.787 -2.344 1.00 98.25 215 ILE A O 1
ATOM 1660 N N . ASP A 1 216 ? -0.804 -4.088 -0.551 1.00 96.69 216 ASP A N 1
ATOM 1661 C CA . ASP A 1 216 ? -1.771 -5.120 -0.971 1.00 96.69 216 ASP A CA 1
ATOM 1662 C C . ASP A 1 216 ? -3.235 -4.880 -0.567 1.00 96.69 216 ASP A C 1
ATOM 1664 O O . ASP A 1 216 ? -4.092 -5.715 -0.883 1.00 96.69 216 ASP A O 1
ATOM 1668 N N . ARG A 1 217 ? -3.529 -3.744 0.073 1.00 96.69 217 ARG A N 1
ATOM 1669 C CA . ARG A 1 217 ? -4.878 -3.323 0.470 1.00 96.69 217 ARG A CA 1
ATOM 1670 C C . ARG A 1 217 ? -4.988 -1.794 0.472 1.00 96.69 217 ARG A C 1
ATOM 1672 O O . ARG A 1 217 ? -4.010 -1.129 0.794 1.00 96.69 217 ARG A O 1
ATOM 1679 N N . VAL A 1 218 ? -6.167 -1.260 0.155 1.00 97.69 218 VAL A N 1
ATOM 1680 C CA . VAL A 1 218 ? -6.502 0.157 0.387 1.00 97.69 218 VAL A CA 1
ATOM 1681 C C . VAL A 1 218 ? -6.622 0.382 1.897 1.00 97.69 218 VAL A C 1
ATOM 1683 O O . VAL A 1 218 ? -7.325 -0.370 2.573 1.00 97.69 218 VAL A O 1
ATOM 1686 N N . ILE A 1 219 ? -5.901 1.357 2.447 1.00 97.31 219 ILE A N 1
ATOM 1687 C CA . ILE A 1 219 ? -5.945 1.657 3.882 1.00 97.31 219 ILE A CA 1
ATOM 1688 C C . ILE A 1 219 ? -7.023 2.692 4.191 1.00 97.31 219 ILE A C 1
ATOM 1690 O O . ILE A 1 219 ? -7.262 3.622 3.424 1.00 97.31 219 ILE A O 1
ATOM 1694 N N . THR A 1 220 ? -7.656 2.526 5.346 1.00 92.62 220 THR A N 1
ATOM 1695 C CA . THR A 1 220 ? -8.671 3.431 5.887 1.00 92.62 220 THR A CA 1
ATOM 1696 C C . THR A 1 220 ? -8.207 3.981 7.228 1.00 92.62 220 THR A C 1
ATOM 1698 O O . THR A 1 220 ? -7.314 3.410 7.873 1.00 92.62 220 THR A O 1
ATOM 1701 N N . SER A 1 221 ? -8.790 5.110 7.628 1.00 87.38 221 SER A N 1
ATOM 1702 C CA . SER A 1 221 ? -8.500 5.724 8.916 1.00 87.38 221 SER A CA 1
ATOM 1703 C C . SER A 1 221 ? -8.858 4.780 10.060 1.00 87.38 221 SER A C 1
ATOM 1705 O O . SER A 1 221 ? -9.880 4.095 10.044 1.00 87.38 221 SER A O 1
ATOM 1707 N N . VAL A 1 222 ? -7.982 4.737 11.061 1.00 84.56 222 VAL A N 1
ATOM 1708 C CA . VAL A 1 222 ? -8.198 3.979 12.294 1.00 84.56 222 VAL A CA 1
ATOM 1709 C C . VAL A 1 222 ? -8.432 4.998 13.401 1.00 84.56 222 VAL A C 1
ATOM 1711 O O . VAL A 1 222 ? -7.496 5.679 13.818 1.00 84.56 222 VAL A O 1
ATOM 1714 N N . GLY A 1 223 ? -9.691 5.158 13.808 1.00 79.31 223 GLY A N 1
ATOM 1715 C CA . GLY A 1 223 ? -10.085 6.056 14.902 1.00 79.31 223 GLY A CA 1
ATOM 1716 C C . GLY A 1 223 ? -10.468 5.326 16.189 1.00 79.31 223 GLY A C 1
ATOM 1717 O O . GLY A 1 223 ? -10.308 5.877 17.272 1.00 79.31 223 GLY A O 1
ATOM 1718 N N . ASN A 1 224 ? -10.921 4.081 16.063 1.00 88.56 224 ASN A N 1
ATOM 1719 C CA . ASN A 1 224 ? -11.500 3.314 17.160 1.00 88.56 224 ASN A CA 1
ATOM 1720 C C . ASN A 1 224 ? -10.428 2.507 17.903 1.00 88.56 224 ASN A C 1
ATOM 1722 O O . ASN A 1 224 ? -9.504 1.958 17.292 1.00 88.56 224 ASN A O 1
ATOM 1726 N N . THR A 1 225 ? -10.570 2.412 19.221 1.00 92.94 225 THR A N 1
ATOM 1727 C CA . THR A 1 225 ? -9.816 1.490 20.074 1.00 92.94 225 THR A CA 1
ATOM 1728 C C . THR A 1 225 ? -10.383 0.071 19.980 1.00 92.94 225 THR A C 1
ATOM 1730 O O . THR A 1 225 ? -11.434 -0.161 19.381 1.00 92.94 225 THR A O 1
ATOM 1733 N N . ILE A 1 226 ? -9.694 -0.909 20.576 1.00 94.12 226 ILE A N 1
ATOM 1734 C CA . ILE A 1 226 ? -10.207 -2.286 20.630 1.00 94.12 226 ILE A CA 1
ATOM 1735 C C . ILE A 1 226 ? -11.518 -2.327 21.427 1.00 94.12 226 ILE A C 1
ATOM 1737 O O . ILE A 1 226 ? -12.442 -3.025 21.021 1.00 94.12 226 ILE A O 1
ATOM 1741 N N . LYS A 1 227 ? -11.610 -1.546 22.513 1.00 94.31 227 LYS A N 1
ATOM 1742 C CA . LYS A 1 227 ? -12.838 -1.378 23.299 1.00 94.31 227 LYS A CA 1
ATOM 1743 C C . LYS A 1 227 ? -14.005 -0.902 22.430 1.00 94.31 227 LYS A C 1
ATOM 1745 O O . LYS A 1 227 ? -15.014 -1.593 22.373 1.00 94.31 227 LYS A O 1
ATOM 1750 N N . ASP A 1 228 ? -13.825 0.193 21.691 1.00 94.00 228 ASP A N 1
ATOM 1751 C CA . ASP A 1 228 ? -14.894 0.772 20.861 1.00 94.00 228 ASP A CA 1
ATOM 1752 C C . ASP A 1 228 ? -15.399 -0.223 19.800 1.00 94.00 228 ASP A C 1
ATOM 1754 O O . ASP A 1 228 ? -16.588 -0.287 19.501 1.00 94.00 228 ASP A O 1
ATOM 1758 N N . VAL A 1 229 ? -14.498 -1.033 19.228 1.00 93.94 229 VAL A N 1
ATOM 1759 C CA . VAL A 1 229 ? -14.871 -2.062 18.243 1.00 93.94 229 VAL A CA 1
ATOM 1760 C C . VAL A 1 229 ? -15.682 -3.194 18.880 1.00 93.94 229 VAL A C 1
ATOM 1762 O O . VAL A 1 229 ? -16.618 -3.680 18.249 1.00 93.94 229 VAL A O 1
ATOM 1765 N N . ILE A 1 230 ? -15.341 -3.620 20.100 1.00 94.62 230 ILE A N 1
ATOM 1766 C CA . ILE A 1 230 ? -16.080 -4.668 20.823 1.00 94.62 230 ILE A CA 1
ATOM 1767 C C . ILE A 1 230 ? -17.475 -4.175 21.221 1.00 94.62 230 ILE A C 1
ATOM 1769 O O . ILE A 1 230 ? -18.433 -4.927 21.099 1.00 94.62 230 ILE A O 1
ATOM 1773 N N . GLU A 1 231 ? -17.595 -2.924 21.670 1.00 93.50 231 GLU A N 1
ATOM 1774 C CA . GLU A 1 231 ? -18.867 -2.359 22.139 1.00 93.50 231 GLU A CA 1
ATOM 1775 C C . GLU A 1 231 ? -19.881 -2.129 21.007 1.00 93.50 231 GLU A C 1
ATOM 1777 O O . GLU A 1 231 ? -21.084 -2.218 21.239 1.00 93.50 231 GLU A O 1
ATOM 1782 N N . VAL A 1 232 ? -19.415 -1.837 19.788 1.00 93.69 232 VAL A N 1
ATOM 1783 C CA . VAL A 1 232 ? -20.287 -1.534 18.637 1.00 93.69 232 VAL A CA 1
ATOM 1784 C C . VAL A 1 232 ? -20.651 -2.778 17.823 1.00 93.69 232 VAL A C 1
ATOM 1786 O O . VAL A 1 232 ? -21.682 -2.794 17.155 1.00 93.69 232 VAL A O 1
ATOM 1789 N N . ASN A 1 233 ? -19.806 -3.809 17.824 1.00 94.31 233 ASN A N 1
ATOM 1790 C CA . ASN A 1 233 ? -20.022 -4.981 16.984 1.00 94.31 233 ASN A CA 1
ATOM 1791 C C . ASN A 1 233 ? -20.971 -5.988 17.653 1.00 94.31 233 ASN A C 1
ATOM 1793 O O . ASN A 1 233 ? -20.597 -6.650 18.621 1.00 94.31 233 ASN A O 1
ATOM 1797 N N . GLU A 1 234 ? -22.167 -6.151 17.084 1.00 95.56 234 GLU A N 1
ATOM 1798 C CA . GLU A 1 234 ? -23.194 -7.082 17.573 1.00 95.56 234 GLU A CA 1
ATOM 1799 C C . GLU A 1 234 ? -22.704 -8.541 17.628 1.00 95.56 234 GLU A C 1
ATOM 1801 O O . GLU A 1 234 ? -23.056 -9.269 18.556 1.00 95.56 234 GLU A O 1
ATOM 1806 N N . ASP A 1 235 ? -21.806 -8.952 16.724 1.00 96.94 235 ASP A N 1
ATOM 1807 C CA . ASP A 1 235 ? -21.231 -10.307 16.700 1.00 96.94 235 ASP A CA 1
ATOM 1808 C C . ASP A 1 235 ? -20.258 -10.578 17.866 1.00 96.94 235 ASP A C 1
ATOM 1810 O O . ASP A 1 235 ? -19.809 -11.714 18.045 1.00 96.94 235 ASP A O 1
ATOM 1814 N N . LEU A 1 236 ? -19.901 -9.545 18.640 1.00 96.81 236 LEU A N 1
ATOM 1815 C CA . LEU A 1 236 ? -18.986 -9.606 19.784 1.00 96.81 236 LEU A CA 1
ATOM 1816 C C . LEU A 1 236 ? -19.684 -9.321 21.125 1.00 96.81 236 LEU A C 1
ATOM 1818 O O . LEU A 1 236 ? -19.001 -9.134 22.135 1.00 96.81 236 LEU A O 1
ATOM 1822 N N . SER A 1 237 ? -21.020 -9.299 21.174 1.00 96.25 237 SER A N 1
ATOM 1823 C CA . SER A 1 237 ? -21.774 -8.956 22.388 1.00 96.25 237 SER A CA 1
ATOM 1824 C C . SER A 1 237 ? -21.410 -9.833 23.592 1.00 96.25 237 SER A C 1
ATOM 1826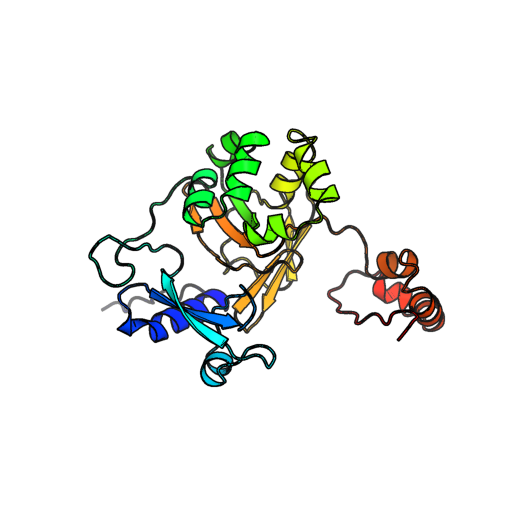 O O . SER A 1 237 ? -21.172 -9.315 24.681 1.00 96.25 237 SER A O 1
ATOM 1828 N N . THR A 1 238 ? -21.263 -11.151 23.404 1.00 95.88 238 THR A N 1
ATOM 1829 C CA . THR A 1 238 ? -20.878 -12.068 24.492 1.00 95.88 238 THR A CA 1
ATOM 1830 C C . THR A 1 238 ? -19.465 -11.781 25.003 1.00 95.88 238 THR A C 1
ATOM 1832 O O . THR A 1 238 ? -19.220 -11.796 26.210 1.00 95.88 238 THR A O 1
ATOM 1835 N N . LEU A 1 239 ? -18.529 -11.466 24.101 1.00 96.00 239 LEU A N 1
ATOM 1836 C CA . LEU A 1 239 ? -17.179 -11.051 24.479 1.00 96.00 239 LEU A CA 1
ATOM 1837 C C . LEU A 1 239 ? -17.204 -9.737 25.268 1.00 96.00 239 LEU A C 1
ATOM 1839 O O . LEU A 1 239 ? -16.462 -9.615 26.241 1.00 96.00 239 LEU A O 1
ATOM 1843 N N . SER A 1 240 ? -18.040 -8.778 24.865 1.00 95.50 240 SER A N 1
ATOM 1844 C CA . SER A 1 240 ? -18.194 -7.491 25.550 1.00 95.50 240 SER A CA 1
ATOM 1845 C C . SER A 1 240 ? -18.617 -7.682 27.010 1.00 95.50 240 SER A C 1
ATOM 1847 O O . SER A 1 240 ? -17.926 -7.214 27.918 1.00 95.50 240 SER A O 1
ATOM 1849 N N . ASP A 1 241 ? -19.665 -8.478 27.252 1.00 94.56 241 ASP A N 1
ATOM 1850 C CA . ASP A 1 241 ? -20.182 -8.766 28.597 1.00 94.56 241 ASP A CA 1
ATOM 1851 C C . ASP A 1 241 ? -19.140 -9.463 29.489 1.00 94.56 241 ASP A C 1
ATOM 1853 O O . ASP A 1 241 ? -18.953 -9.122 30.667 1.00 94.56 241 ASP A O 1
ATOM 1857 N N . MET A 1 242 ? -18.412 -10.431 28.920 1.00 94.19 242 MET A N 1
ATOM 1858 C CA . MET A 1 242 ? -17.344 -11.145 29.623 1.00 94.19 242 MET A CA 1
ATOM 1859 C C . MET A 1 242 ? -16.152 -10.235 29.927 1.00 94.19 242 MET A C 1
ATOM 1861 O O . MET A 1 242 ? -15.609 -10.272 31.032 1.00 94.19 242 MET A O 1
ATOM 1865 N N . ALA A 1 243 ? -15.738 -9.409 28.965 1.00 94.06 243 ALA A N 1
ATOM 1866 C CA . ALA A 1 243 ? -14.624 -8.482 29.123 1.00 94.06 243 ALA A CA 1
ATOM 1867 C C . ALA A 1 243 ? -14.934 -7.381 30.146 1.00 94.06 243 ALA A C 1
ATOM 1869 O O . ALA A 1 243 ? -14.026 -6.962 30.870 1.00 94.06 243 ALA A O 1
ATOM 1870 N N . LEU A 1 244 ? -16.195 -6.946 30.233 1.00 93.00 244 LEU A N 1
ATOM 1871 C CA . LEU A 1 244 ? -16.670 -6.020 31.257 1.00 93.00 244 LEU A CA 1
ATOM 1872 C C . LEU A 1 244 ? -16.608 -6.661 32.649 1.00 93.00 244 LE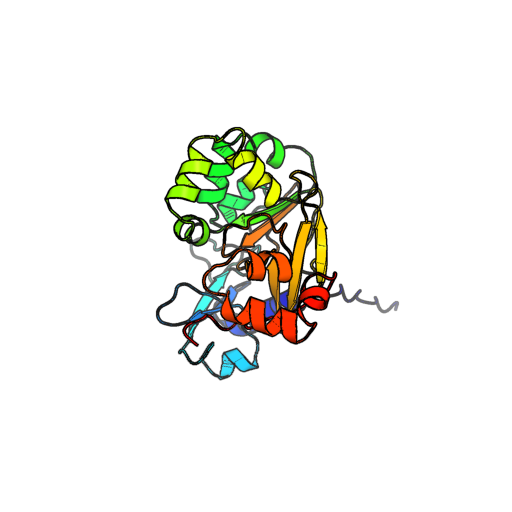U A C 1
ATOM 1874 O O . LEU A 1 244 ? -16.007 -6.097 33.559 1.00 93.00 244 LEU A O 1
ATOM 1878 N N . SER A 1 245 ? -17.148 -7.875 32.793 1.00 92.56 245 SER A N 1
ATOM 1879 C CA . SER A 1 245 ? -17.141 -8.622 34.063 1.00 92.56 245 SER A CA 1
ATOM 1880 C C . SER A 1 245 ? -15.728 -8.959 34.556 1.00 92.56 245 SER A C 1
ATOM 1882 O O . SER A 1 245 ? -15.498 -9.077 35.757 1.00 92.56 245 SER A O 1
ATOM 1884 N N . ALA A 1 246 ? -14.775 -9.117 33.634 1.00 94.19 246 ALA A N 1
ATOM 1885 C CA . ALA A 1 246 ? -13.371 -9.393 33.929 1.00 94.19 246 ALA A CA 1
ATOM 1886 C C . ALA A 1 246 ? -12.504 -8.129 34.107 1.00 94.19 246 ALA A C 1
ATOM 1888 O O . ALA A 1 246 ? -11.282 -8.254 34.211 1.00 94.19 246 ALA A O 1
ATOM 1889 N N . GLU A 1 247 ? -13.098 -6.928 34.080 1.00 91.00 247 GLU A N 1
ATOM 1890 C CA . GLU A 1 247 ? -12.390 -5.635 34.143 1.00 91.00 247 GLU A CA 1
ATOM 1891 C C . GLU A 1 247 ? -11.271 -5.500 33.082 1.00 91.00 247 GLU A C 1
ATOM 1893 O O . GLU A 1 247 ? -10.258 -4.815 33.263 1.00 91.00 247 GLU A O 1
ATOM 1898 N N . LEU A 1 248 ? -11.423 -6.187 31.944 1.00 92.56 248 LEU A N 1
ATOM 1899 C CA . LEU A 1 248 ? -10.449 -6.186 30.852 1.00 92.56 248 LEU A CA 1
ATOM 1900 C C . LEU A 1 248 ? -10.741 -5.080 29.836 1.00 92.56 248 LEU A C 1
ATOM 1902 O O . LEU A 1 248 ? -9.822 -4.594 29.173 1.00 92.56 248 LEU A O 1
ATOM 1906 N N . LEU A 1 249 ? -12.003 -4.665 29.730 1.00 89.38 249 LEU A N 1
ATOM 1907 C CA . LEU A 1 249 ? -12.463 -3.722 28.716 1.00 89.38 249 LEU A CA 1
ATOM 1908 C C . LEU A 1 249 ? -11.723 -2.376 28.792 1.00 89.38 249 LEU A C 1
ATOM 1910 O O . LEU A 1 249 ? -11.292 -1.844 27.771 1.00 89.38 249 LEU A O 1
ATOM 1914 N N . ASP A 1 250 ? -11.454 -1.877 30.000 1.00 90.12 250 ASP A N 1
ATOM 1915 C CA . ASP A 1 250 ? -10.724 -0.619 30.185 1.00 90.12 250 ASP A CA 1
ATOM 1916 C C . ASP A 1 250 ? -9.259 -0.709 29.754 1.00 90.12 250 ASP A C 1
ATOM 1918 O O . ASP A 1 250 ? -8.722 0.247 29.196 1.00 90.12 250 ASP A O 1
ATOM 1922 N N . LYS A 1 251 ? -8.611 -1.869 29.923 1.00 91.56 251 LYS A N 1
ATOM 1923 C CA . LYS A 1 251 ? -7.251 -2.091 29.401 1.00 91.56 251 LYS A CA 1
ATOM 1924 C C . LYS A 1 251 ? -7.233 -2.094 27.873 1.00 91.56 251 LYS A C 1
ATOM 1926 O O . LYS A 1 251 ? -6.270 -1.618 27.282 1.00 91.56 251 LYS A O 1
ATOM 1931 N N . LEU A 1 252 ? -8.294 -2.590 27.235 1.00 92.69 252 LEU A N 1
ATOM 1932 C CA . LEU A 1 252 ? -8.434 -2.615 25.774 1.00 92.69 252 LEU A CA 1
ATOM 1933 C C . LEU A 1 252 ? -8.738 -1.233 25.166 1.00 92.69 252 LEU A C 1
ATOM 1935 O O . LEU A 1 252 ? -8.558 -1.049 23.961 1.00 92.69 252 LEU A O 1
ATOM 1939 N N . GLY A 1 253 ? -9.161 -0.262 25.982 1.00 91.50 253 GLY A N 1
ATOM 1940 C CA . GLY A 1 253 ? -9.310 1.143 25.586 1.00 91.50 253 GLY A CA 1
ATOM 1941 C C . GLY A 1 253 ? -8.042 1.988 25.772 1.00 91.50 253 GLY A C 1
ATOM 1942 O O . GLY A 1 253 ? -7.965 3.110 25.274 1.00 91.50 253 GLY A O 1
ATOM 1943 N N . GLN A 1 254 ? -7.033 1.480 26.485 1.00 91.69 254 GLN A N 1
ATOM 1944 C CA . GLN A 1 254 ? -5.793 2.214 26.735 1.00 91.69 254 GLN A CA 1
ATOM 1945 C C . GLN A 1 254 ? -4.857 2.199 25.523 1.00 91.69 254 GLN A C 1
ATOM 1947 O O . GLN A 1 254 ? -4.872 1.292 24.690 1.00 91.69 254 GLN A O 1
ATOM 1952 N N . GLN A 1 255 ? -3.981 3.206 25.448 1.00 88.69 255 GLN A N 1
ATOM 1953 C CA . GLN A 1 255 ? -2.933 3.235 24.434 1.00 88.69 255 GLN A CA 1
ATOM 1954 C C . GLN A 1 255 ? -1.995 2.036 24.599 1.00 88.69 255 GLN A C 1
ATOM 1956 O O . GLN A 1 255 ? -1.424 1.811 25.665 1.00 88.69 255 GLN A O 1
ATOM 1961 N N . GLY A 1 256 ? -1.791 1.294 23.516 1.00 88.88 256 GLY A N 1
ATOM 1962 C CA . GLY A 1 256 ? -0.862 0.176 23.487 1.00 88.88 256 GLY A CA 1
ATOM 1963 C C . GLY A 1 256 ? -0.892 -0.569 22.159 1.00 88.88 256 GLY A C 1
ATOM 1964 O O . GLY A 1 256 ? -1.732 -0.319 21.295 1.00 88.88 256 GLY A O 1
ATOM 1965 N N . HIS A 1 257 ? 0.053 -1.492 21.997 1.00 90.25 257 HIS A N 1
ATOM 1966 C CA . HIS A 1 257 ? 0.140 -2.376 20.837 1.00 90.25 257 HIS A CA 1
ATOM 1967 C C . HIS A 1 257 ? -0.306 -3.779 21.239 1.00 90.25 257 HIS A C 1
ATOM 1969 O O . HIS A 1 257 ? 0.498 -4.590 21.698 1.00 90.25 257 HIS A O 1
ATOM 1975 N N . PHE A 1 258 ? -1.598 -4.051 21.071 1.00 92.69 258 PHE A N 1
ATOM 1976 C CA . PHE A 1 258 ? -2.208 -5.330 21.419 1.00 92.69 258 PHE A CA 1
ATOM 1977 C C . PHE A 1 258 ? -2.609 -6.117 20.172 1.00 92.69 258 PHE A C 1
ATOM 1979 O O . PHE A 1 258 ? -2.779 -5.577 19.080 1.00 92.69 258 PHE A O 1
ATOM 1986 N N . THR A 1 259 ? -2.766 -7.425 20.338 1.00 93.81 259 THR A N 1
ATOM 1987 C CA . THR A 1 259 ? -3.417 -8.296 19.358 1.00 93.81 259 THR A CA 1
ATOM 1988 C C . THR A 1 259 ? -4.455 -9.105 20.113 1.00 93.81 259 THR A C 1
ATOM 1990 O O . THR A 1 259 ? -4.097 -9.914 20.965 1.00 93.81 259 THR A O 1
ATOM 1993 N N . LEU A 1 260 ? -5.730 -8.849 19.828 1.00 94.25 260 LEU A N 1
ATOM 1994 C CA . LEU A 1 260 ? -6.849 -9.573 20.413 1.00 94.25 260 LEU A CA 1
ATOM 1995 C C . LEU A 1 260 ? -7.405 -10.549 19.376 1.00 94.25 260 LEU A C 1
ATOM 1997 O O . LEU A 1 260 ? -7.787 -10.147 18.279 1.00 94.25 260 LEU A O 1
ATOM 2001 N N . PHE A 1 261 ? -7.464 -11.826 19.740 1.00 95.94 261 PHE A N 1
ATOM 2002 C CA . PHE A 1 261 ? -8.246 -12.820 19.014 1.00 95.94 261 PHE A CA 1
ATOM 2003 C C . PHE A 1 261 ? -9.652 -12.813 19.616 1.00 95.94 261 PHE A C 1
ATOM 2005 O O . PHE A 1 261 ? -9.892 -13.490 20.609 1.00 95.94 261 PHE A O 1
ATOM 2012 N N . ALA A 1 262 ? -10.529 -11.965 19.076 1.00 95.31 262 ALA A N 1
ATOM 2013 C CA . ALA A 1 262 ? -11.882 -11.767 19.589 1.00 95.31 262 ALA A CA 1
ATOM 2014 C C . ALA A 1 262 ? -12.793 -12.941 19.171 1.00 95.31 262 ALA A C 1
ATOM 2016 O O . ALA A 1 262 ? -13.021 -13.097 17.968 1.00 95.31 262 ALA A O 1
ATOM 2017 N N . PRO A 1 263 ? -13.280 -13.783 20.107 1.00 95.81 263 PRO A N 1
ATOM 2018 C CA . PRO A 1 263 ? -14.283 -14.794 19.787 1.00 95.81 263 PRO A CA 1
ATOM 2019 C C . PRO A 1 263 ? -15.612 -14.122 19.429 1.00 95.81 263 PRO A C 1
ATOM 2021 O O . PRO A 1 263 ? -16.038 -13.183 20.102 1.00 95.81 263 PRO A O 1
ATOM 2024 N N . THR A 1 264 ? -16.244 -14.606 18.362 1.00 96.62 264 THR A N 1
ATOM 2025 C CA . THR A 1 264 ? -17.621 -14.246 18.000 1.00 96.62 264 THR A CA 1
ATOM 2026 C C . THR A 1 264 ? -18.613 -14.921 18.940 1.00 96.62 264 THR A C 1
ATOM 2028 O O . THR A 1 264 ? -18.265 -15.908 19.581 1.00 96.62 264 THR A O 1
ATOM 2031 N N . ASN A 1 265 ? -19.863 -14.462 18.956 1.00 96.44 265 ASN A N 1
ATOM 2032 C CA . ASN A 1 265 ? -20.945 -15.093 19.725 1.00 96.44 265 ASN A CA 1
ATOM 2033 C C . ASN A 1 265 ? -21.132 -16.594 19.407 1.00 96.44 265 ASN A C 1
ATOM 2035 O O . ASN A 1 265 ? -21.529 -17.360 20.279 1.00 96.44 265 ASN A O 1
ATOM 2039 N N . ASP A 1 266 ? -20.822 -17.013 18.175 1.00 95.94 266 ASP A N 1
ATOM 2040 C CA . ASP A 1 266 ? -20.927 -18.411 17.726 1.00 95.94 266 ASP A CA 1
ATOM 2041 C C . ASP A 1 266 ? -19.773 -19.328 18.185 1.00 95.94 266 ASP A C 1
ATOM 2043 O O . ASP A 1 266 ? -19.865 -20.546 18.012 1.00 95.94 266 ASP A O 1
ATOM 2047 N N . ALA A 1 267 ? -18.662 -18.766 18.677 1.00 91.62 267 ALA A N 1
ATOM 2048 C CA . ALA A 1 267 ? -17.436 -19.506 19.002 1.00 91.62 267 ALA A CA 1
ATOM 2049 C C . ALA A 1 267 ? -17.476 -20.120 20.409 1.00 91.62 267 ALA A C 1
ATOM 2051 O O . ALA A 1 267 ? -16.993 -21.269 20.547 1.00 91.62 267 ALA A O 1
#